Protein AF-0000000083529595 (afdb_homodimer)

Structure (mmCIF, N/CA/C/O backbone):
data_AF-0000000083529595-model_v1
#
loop_
_entity.id
_entity.type
_entity.pdbx_description
1 polymer 'Histone H2A/H2B/H3 domain-containing protein'
#
loop_
_atom_site.group_PDB
_atom_site.id
_atom_site.type_symbol
_atom_site.label_atom_id
_atom_site.label_alt_id
_atom_site.label_comp_id
_atom_site.label_asym_id
_atom_site.label_entity_id
_atom_site.label_seq_id
_atom_site.pdbx_PDB_ins_code
_atom_site.Cartn_x
_atom_site.Cartn_y
_atom_site.Cartn_z
_atom_site.occupancy
_atom_site.B_iso_or_equiv
_atom_site.auth_seq_id
_atom_site.auth_comp_id
_atom_site.auth_asym_id
_atom_site.auth_atom_id
_atom_site.pdbx_PDB_model_num
ATOM 1 N N . MET A 1 1 ? -2.846 -5.559 20.797 1 33.72 1 MET A N 1
ATOM 2 C CA . MET A 1 1 ? -2.674 -4.75 19.594 1 33.72 1 MET A CA 1
ATOM 3 C C . MET A 1 1 ? -3.727 -5.098 18.547 1 33.72 1 MET A C 1
ATOM 5 O O . MET A 1 1 ? -4.016 -6.277 18.328 1 33.72 1 MET A O 1
ATOM 9 N N . ALA A 1 2 ? -4.559 -4.211 18.391 1 43.78 2 ALA A N 1
ATOM 10 C CA . ALA A 1 2 ? -5.684 -4.523 17.516 1 43.78 2 ALA A CA 1
ATOM 11 C C . ALA A 1 2 ? -5.219 -5.258 16.266 1 43.78 2 ALA A C 1
ATOM 13 O O . ALA A 1 2 ? -4.086 -5.07 15.82 1 43.78 2 ALA A O 1
ATOM 14 N N . ASP A 1 3 ? -5.828 -6.32 15.977 1 54.78 3 ASP A N 1
ATOM 15 C CA . ASP A 1 3 ? -5.496 -7.145 14.82 1 54.78 3 ASP A CA 1
ATOM 16 C C . ASP A 1 3 ? -5.297 -6.285 13.57 1 54.78 3 ASP A C 1
ATOM 18 O O . ASP A 1 3 ? -6.086 -5.379 13.305 1 54.78 3 ASP A O 1
ATOM 22 N N . PRO A 1 4 ? -4.16 -6.387 13.055 1 60.91 4 PRO A N 1
ATOM 23 C CA . PRO A 1 4 ? -3.982 -5.586 11.844 1 60.91 4 PRO A CA 1
ATOM 24 C C . PRO A 1 4 ? -5.137 -5.746 10.859 1 60.91 4 PRO A C 1
ATOM 26 O O . PRO A 1 4 ? -5.816 -6.773 10.859 1 60.91 4 PRO A O 1
ATOM 29 N N . PRO A 1 5 ? -5.484 -4.676 10.289 1 67.44 5 PRO A N 1
ATOM 30 C CA . PRO A 1 5 ? -6.52 -4.781 9.258 1 67.44 5 PRO A CA 1
ATOM 31 C C . PRO A 1 5 ? -6.297 -5.969 8.32 1 67.44 5 PRO A C 1
ATOM 33 O O . PRO A 1 5 ? -5.152 -6.332 8.039 1 67.44 5 PRO A O 1
ATOM 36 N N . ASN A 1 6 ? -7.289 -6.613 8.164 1 78.25 6 ASN A N 1
ATOM 37 C CA . ASN A 1 6 ? -7.281 -7.746 7.25 1 78.25 6 ASN A CA 1
ATOM 38 C C . ASN A 1 6 ? -7.871 -7.371 5.891 1 78.25 6 ASN A C 1
ATOM 40 O O . ASN A 1 6 ? -9.047 -7.031 5.793 1 78.25 6 ASN A O 1
ATOM 44 N N . TYR A 1 7 ? -6.949 -7.473 4.883 1 78.31 7 TYR A N 1
ATOM 45 C CA . TYR A 1 7 ? -7.32 -7.062 3.533 1 78.31 7 TYR A CA 1
ATOM 46 C C . TYR A 1 7 ? -7.621 -8.273 2.658 1 78.31 7 TYR A C 1
ATOM 48 O O . TYR A 1 7 ? -7.754 -8.148 1.438 1 78.31 7 TYR A O 1
ATOM 56 N N . SER A 1 8 ? -7.84 -9.352 3.252 1 84.06 8 SER A N 1
ATOM 57 C CA . SER A 1 8 ? -7.906 -10.578 2.473 1 84.06 8 SER A CA 1
ATOM 58 C C . SER A 1 8 ? -9.109 -10.578 1.535 1 84.06 8 SER A C 1
ATOM 60 O O . SER A 1 8 ? -9.008 -10.992 0.381 1 84.06 8 SER A O 1
ATOM 62 N N . ILE A 1 9 ? -10.227 -10.102 2.041 1 84.56 9 ILE A N 1
ATOM 63 C CA . ILE A 1 9 ? -11.445 -10.094 1.231 1 84.56 9 ILE A CA 1
ATOM 64 C C . ILE A 1 9 ? -11.234 -9.211 -0.001 1 84.56 9 ILE A C 1
ATOM 66 O O . ILE A 1 9 ? -11.594 -9.602 -1.115 1 84.56 9 ILE A O 1
ATOM 70 N N . TYR A 1 10 ? -10.703 -8.141 0.175 1 79.38 10 TYR A N 1
ATOM 71 C CA . TYR A 1 10 ? -10.438 -7.238 -0.939 1 79.38 10 TYR A CA 1
ATOM 72 C C . TYR A 1 10 ? -9.398 -7.836 -1.886 1 79.38 10 TYR A C 1
ATOM 74 O O . TYR A 1 10 ? -9.523 -7.707 -3.107 1 79.38 10 TYR A O 1
ATOM 82 N N . ILE A 1 11 ? -8.414 -8.438 -1.327 1 87.25 11 ILE A N 1
ATOM 83 C CA . ILE A 1 11 ? -7.375 -9.078 -2.129 1 87.25 11 ILE A CA 1
ATOM 84 C C . ILE A 1 11 ? -8.008 -10.125 -3.045 1 87.25 11 ILE A C 1
ATOM 86 O O . ILE A 1 11 ? -7.742 -10.141 -4.25 1 87.25 11 ILE A O 1
ATOM 90 N N . TYR A 1 12 ? -8.891 -10.898 -2.479 1 89.19 12 TYR A N 1
ATOM 91 C CA . TYR A 1 12 ? -9.539 -11.938 -3.268 1 89.19 12 TYR A CA 1
ATOM 92 C C . TYR A 1 12 ? -10.438 -11.328 -4.34 1 89.19 12 TYR A C 1
ATOM 94 O O . TYR A 1 12 ? -10.461 -11.805 -5.477 1 89.19 12 TYR A O 1
ATOM 102 N N . LYS A 1 13 ? -11.141 -10.352 -3.934 1 87.31 13 LYS A N 1
ATOM 103 C CA . LYS A 1 13 ? -12.016 -9.68 -4.891 1 87.31 13 LYS A CA 1
ATOM 104 C C . LYS A 1 13 ? -11.219 -9.102 -6.055 1 87.31 13 LYS A C 1
ATOM 106 O O . LYS A 1 13 ? -11.609 -9.258 -7.215 1 87.31 13 LYS A O 1
ATOM 111 N N . GLU A 1 14 ? -10.148 -8.422 -5.758 1 84.75 14 GLU A N 1
ATOM 112 C CA . GLU A 1 14 ? -9.281 -7.855 -6.785 1 84.75 14 GLU A CA 1
ATOM 113 C C . GLU A 1 14 ? -8.734 -8.938 -7.703 1 84.75 14 GLU A C 1
ATOM 115 O O . GLU A 1 14 ? -8.711 -8.773 -8.93 1 84.75 14 GLU A O 1
ATOM 120 N N . MET A 1 15 ? -8.273 -10.016 -7.102 1 91.94 15 MET A N 1
ATOM 121 C CA . MET A 1 15 ? -7.723 -11.109 -7.891 1 91.94 15 MET A CA 1
ATOM 122 C C . MET A 1 15 ? -8.781 -11.688 -8.828 1 91.94 15 MET A C 1
ATOM 124 O O . MET A 1 15 ? -8.5 -11.945 -10 1 91.94 15 MET A O 1
ATOM 128 N N . LYS A 1 16 ? -9.938 -11.828 -8.352 1 92.5 16 LYS A N 1
ATOM 129 C CA . LYS A 1 16 ? -11.031 -12.383 -9.148 1 92.5 16 LYS A CA 1
ATOM 130 C C . LYS A 1 16 ? -11.391 -11.461 -10.305 1 92.5 16 LYS A C 1
ATOM 132 O O . LYS A 1 16 ? -11.68 -11.922 -11.414 1 92.5 16 LYS A O 1
ATOM 137 N N . GLU A 1 17 ? -11.328 -10.211 -10.109 1 91.31 17 GLU A N 1
ATOM 138 C CA . GLU A 1 17 ? -11.781 -9.242 -11.102 1 91.31 17 GLU A CA 1
ATOM 139 C C . GLU A 1 17 ? -10.695 -8.945 -12.125 1 91.31 17 GLU A C 1
ATOM 141 O O . GLU A 1 17 ? -10.977 -8.805 -13.32 1 91.31 17 GLU A O 1
ATOM 146 N N . VAL A 1 18 ? -9.516 -8.828 -11.734 1 91.5 18 VAL A N 1
ATOM 147 C CA . VAL A 1 18 ? -8.461 -8.312 -12.594 1 91.5 18 VAL A CA 1
ATOM 148 C C . VAL A 1 18 ? -7.629 -9.469 -13.141 1 91.5 18 VAL A C 1
ATOM 150 O O . VAL A 1 18 ? -7.07 -9.375 -14.242 1 91.5 18 VAL A O 1
ATOM 153 N N . HIS A 1 19 ? -7.535 -10.477 -12.344 1 93.94 19 HIS A N 1
ATOM 154 C CA . HIS A 1 19 ? -6.734 -11.633 -12.719 1 93.94 19 HIS A CA 1
ATOM 155 C C . HIS A 1 19 ? -7.527 -12.922 -12.57 1 93.94 19 HIS A C 1
ATOM 157 O O . HIS A 1 19 ? -7.102 -13.844 -11.859 1 93.94 19 HIS A O 1
ATOM 163 N N . PRO A 1 20 ? -8.508 -13.117 -13.281 1 93.69 20 PRO A N 1
ATOM 164 C CA . PRO A 1 20 ? -9.438 -14.227 -13.062 1 93.69 20 PRO A CA 1
ATOM 165 C C . PRO A 1 20 ? -8.805 -15.586 -13.344 1 93.69 20 PRO A C 1
ATOM 167 O O . PRO A 1 20 ? -9.297 -16.609 -12.852 1 93.69 20 PRO A O 1
ATOM 170 N N . ASN A 1 21 ? -7.738 -15.703 -13.984 1 94.56 21 ASN A N 1
ATOM 171 C CA . ASN A 1 21 ? -7.152 -16.984 -14.344 1 94.56 21 ASN A CA 1
ATOM 172 C C . ASN A 1 21 ? -5.957 -17.328 -13.453 1 94.56 21 ASN A C 1
ATOM 174 O O . ASN A 1 21 ? -5.23 -18.281 -13.727 1 94.56 21 ASN A O 1
ATOM 178 N N . THR A 1 22 ? -5.711 -16.547 -12.469 1 96.69 22 THR A N 1
ATOM 179 C CA . THR A 1 22 ? -4.605 -16.766 -11.547 1 96.69 22 THR A CA 1
ATOM 180 C C . THR A 1 22 ? -5.109 -16.859 -10.109 1 96.69 22 THR A C 1
ATOM 182 O O . THR A 1 22 ? -5.84 -15.977 -9.641 1 96.69 22 THR A O 1
ATOM 185 N N . GLY A 1 23 ? -4.766 -17.922 -9.398 1 96.69 23 GLY A N 1
ATOM 186 C CA . GLY A 1 23 ? -5.09 -18.047 -7.988 1 96.69 23 GLY A CA 1
ATOM 187 C C . GLY A 1 23 ? -4.051 -17.422 -7.078 1 96.69 23 GLY A C 1
ATOM 188 O O . GLY A 1 23 ? -2.992 -16.984 -7.539 1 96.69 23 GLY A O 1
ATOM 189 N N . ILE A 1 24 ? -4.395 -17.344 -5.844 1 96.75 24 ILE A N 1
ATOM 190 C CA . ILE A 1 24 ? -3.473 -16.859 -4.824 1 96.75 24 ILE A CA 1
ATOM 191 C C . ILE A 1 24 ? -3.568 -17.734 -3.578 1 96.75 24 ILE A C 1
ATOM 193 O O . ILE A 1 24 ? -4.668 -18.062 -3.129 1 96.75 24 ILE A O 1
ATOM 197 N N . SER A 1 25 ? -2.428 -18.141 -3.166 1 94.75 25 SER A N 1
ATOM 198 C CA . SER A 1 25 ? -2.41 -19 -1.99 1 94.75 25 SER A CA 1
ATOM 199 C C . SER A 1 25 ? -2.754 -18.219 -0.727 1 94.75 25 SER A C 1
ATOM 201 O O . SER A 1 25 ? -2.516 -17.016 -0.653 1 94.75 25 SER A O 1
ATOM 203 N N . PRO A 1 26 ? -3.246 -18.922 0.305 1 91.75 26 PRO A N 1
ATOM 204 C CA . PRO A 1 26 ? -3.496 -18.25 1.588 1 91.75 26 PRO A CA 1
ATOM 205 C C . PRO A 1 26 ? -2.236 -17.641 2.191 1 91.75 26 PRO A C 1
ATOM 207 O O . PRO A 1 26 ? -2.303 -16.578 2.816 1 91.75 26 PRO A O 1
ATOM 210 N N . ARG A 1 27 ? -1.139 -18.266 1.952 1 91.06 27 ARG A N 1
ATOM 211 C CA . ARG A 1 27 ? 0.123 -17.734 2.455 1 91.06 27 ARG A CA 1
ATOM 212 C C . ARG A 1 27 ? 0.49 -16.438 1.745 1 91.06 27 ARG A C 1
ATOM 214 O O . ARG A 1 27 ? 0.925 -15.477 2.383 1 91.06 27 ARG A O 1
ATOM 221 N N . ALA A 1 28 ? 0.3 -16.438 0.506 1 93.94 28 ALA A N 1
ATOM 222 C CA . ALA A 1 28 ? 0.568 -15.234 -0.263 1 93.94 28 ALA A CA 1
ATOM 223 C C . ALA A 1 28 ? -0.37 -14.102 0.152 1 93.94 28 ALA A C 1
ATOM 225 O O . ALA A 1 28 ? 0.043 -12.945 0.234 1 93.94 28 ALA A O 1
ATOM 226 N N . VAL A 1 29 ? -1.533 -14.43 0.416 1 92.69 29 VAL A N 1
ATOM 227 C CA . VAL A 1 29 ? -2.512 -13.445 0.862 1 92.69 29 VAL A CA 1
ATOM 228 C C . VAL A 1 29 ? -2.068 -12.844 2.193 1 92.69 29 VAL A C 1
ATOM 230 O O . VAL A 1 29 ? -2.145 -11.625 2.389 1 92.69 29 VAL A O 1
ATOM 233 N N . SER A 1 30 ? -1.575 -13.695 3.029 1 91.12 30 SER A N 1
ATOM 234 C CA . SER A 1 30 ? -1.113 -13.25 4.34 1 91.12 30 SER A CA 1
ATOM 235 C C . SER A 1 30 ? 0.085 -12.312 4.211 1 91.12 30 SER A C 1
ATOM 237 O O . SER A 1 30 ? 0.147 -11.281 4.879 1 91.12 30 SER A O 1
ATOM 239 N N . ILE A 1 31 ? 0.976 -12.641 3.383 1 91.81 31 ILE A N 1
ATOM 240 C CA . ILE A 1 31 ? 2.164 -11.82 3.174 1 91.81 31 ILE A CA 1
ATOM 241 C C . ILE A 1 31 ? 1.766 -10.492 2.541 1 91.81 31 ILE A C 1
ATOM 243 O O . ILE A 1 31 ? 2.258 -9.438 2.943 1 91.81 31 ILE A O 1
ATOM 247 N N . MET A 1 32 ? 0.882 -10.586 1.571 1 92 32 MET A N 1
ATOM 248 C CA . MET A 1 32 ? 0.399 -9.359 0.935 1 92 32 MET A CA 1
ATOM 249 C C . MET A 1 32 ? -0.292 -8.461 1.949 1 92 32 MET A C 1
ATOM 251 O O . MET A 1 32 ? -0.103 -7.238 1.932 1 92 32 MET A O 1
ATOM 255 N N . ASN A 1 33 ? -1.08 -9.062 2.775 1 89.75 33 ASN A N 1
ATOM 256 C CA . ASN A 1 33 ? -1.744 -8.297 3.824 1 89.75 33 ASN A CA 1
ATOM 257 C C . ASN A 1 33 ? -0.736 -7.586 4.723 1 89.75 33 ASN A C 1
ATOM 259 O O . ASN A 1 33 ? -0.917 -6.414 5.059 1 89.75 33 ASN A O 1
ATOM 263 N N . SER A 1 34 ? 0.266 -8.258 5.117 1 89.69 34 SER A N 1
ATOM 264 C CA . SER A 1 34 ? 1.311 -7.672 5.953 1 89.69 34 SER A CA 1
ATOM 265 C C . SER A 1 34 ? 2.014 -6.523 5.238 1 89.69 34 SER A C 1
ATOM 267 O O . SER A 1 34 ? 2.34 -5.508 5.859 1 89.69 34 SER A O 1
ATOM 269 N N . PHE A 1 35 ? 2.258 -6.684 3.973 1 91.5 35 PHE A N 1
ATOM 270 C CA . PHE A 1 35 ? 2.941 -5.664 3.18 1 91.5 35 PHE A CA 1
ATOM 271 C C . PHE A 1 35 ? 2.092 -4.406 3.066 1 91.5 35 PHE A C 1
ATOM 273 O O . PHE A 1 35 ? 2.598 -3.293 3.225 1 91.5 35 PHE A O 1
ATOM 280 N N . VAL A 1 36 ? 0.886 -4.586 2.775 1 88.38 36 VAL A N 1
ATOM 281 C CA . VAL A 1 36 ? -0.012 -3.441 2.641 1 88.38 36 VAL A CA 1
ATOM 282 C C . VAL A 1 36 ? -0.08 -2.68 3.963 1 88.38 36 VAL A C 1
ATOM 284 O O . VAL A 1 36 ? -0.034 -1.447 3.979 1 88.38 36 VAL A O 1
ATOM 287 N N . ASN A 1 37 ? -0.162 -3.381 5.02 1 87.56 37 ASN A N 1
ATOM 288 C CA . ASN A 1 37 ? -0.161 -2.748 6.332 1 87.56 37 ASN A CA 1
ATOM 289 C C . ASN A 1 37 ? 1.135 -1.981 6.586 1 87.56 37 ASN A C 1
ATOM 291 O O . ASN A 1 37 ? 1.112 -0.877 7.133 1 87.56 37 ASN A O 1
ATOM 295 N N . TYR A 1 38 ? 2.203 -2.547 6.227 1 89.56 38 TYR A N 1
ATOM 296 C CA . TYR A 1 38 ? 3.506 -1.915 6.402 1 89.56 38 TYR A CA 1
ATOM 297 C C . TYR A 1 38 ? 3.598 -0.625 5.594 1 89.56 38 TYR A C 1
ATOM 299 O O . TYR A 1 38 ? 4.086 0.392 6.094 1 89.56 38 TYR A O 1
ATOM 307 N N . ILE A 1 39 ? 3.188 -0.677 4.34 1 90.56 39 ILE A N 1
ATOM 308 C CA . ILE A 1 39 ? 3.244 0.49 3.467 1 90.56 39 ILE A CA 1
ATOM 309 C C . ILE A 1 39 ? 2.381 1.609 4.043 1 90.56 39 ILE A C 1
ATOM 311 O O . ILE A 1 39 ? 2.789 2.773 4.055 1 90.56 39 ILE A O 1
ATOM 315 N N . PHE A 1 40 ? 1.242 1.233 4.465 1 87.12 40 PHE A N 1
ATOM 316 C CA . PHE A 1 40 ? 0.348 2.219 5.062 1 87.12 40 PHE A CA 1
ATOM 317 C C . PHE A 1 40 ? 1.007 2.895 6.258 1 87.12 40 PHE A C 1
ATOM 319 O O . PHE A 1 40 ? 1 4.121 6.367 1 87.12 40 PHE A O 1
ATOM 326 N N . GLU A 1 41 ? 1.467 2.133 7.152 1 89.25 41 GLU A N 1
ATOM 327 C CA . GLU A 1 41 ? 2.105 2.666 8.352 1 89.25 41 GLU A CA 1
ATOM 328 C C . GLU A 1 41 ? 3.289 3.562 7.992 1 89.25 41 GLU A C 1
ATOM 330 O O . GLU A 1 41 ? 3.48 4.617 8.602 1 89.25 41 GLU A O 1
ATOM 335 N N . HIS A 1 42 ? 4.043 3.131 7.059 1 92.75 42 HIS A N 1
ATOM 336 C CA . HIS A 1 42 ? 5.211 3.896 6.641 1 92.75 42 HIS A CA 1
ATOM 337 C C . HIS A 1 42 ? 4.801 5.227 6.016 1 92.75 42 HIS A C 1
ATOM 339 O O . HIS A 1 42 ? 5.375 6.27 6.34 1 92.75 42 HIS A O 1
ATOM 345 N N . LEU A 1 43 ? 3.807 5.207 5.129 1 94.12 43 LEU A N 1
ATOM 346 C CA . LEU A 1 43 ? 3.332 6.418 4.465 1 94.12 43 LEU A CA 1
ATOM 347 C C . LEU A 1 43 ? 2.764 7.406 5.477 1 94.12 43 LEU A C 1
ATOM 349 O O . LEU A 1 43 ? 3.051 8.602 5.414 1 94.12 43 LEU A O 1
ATOM 353 N N . ALA A 1 44 ? 1.919 6.922 6.363 1 94.31 44 ALA A N 1
ATOM 354 C CA . ALA A 1 44 ? 1.33 7.766 7.398 1 94.31 44 ALA A CA 1
ATOM 355 C C . ALA A 1 44 ? 2.41 8.406 8.266 1 94.31 44 ALA A C 1
ATOM 357 O O . ALA A 1 44 ? 2.344 9.602 8.57 1 94.31 44 ALA A O 1
ATOM 358 N N . SER A 1 45 ? 3.414 7.621 8.617 1 95.5 45 SER A N 1
ATOM 359 C CA . SER A 1 45 ? 4.492 8.117 9.469 1 95.5 45 SER A CA 1
ATOM 360 C C . SER A 1 45 ? 5.328 9.164 8.742 1 95.5 45 SER A C 1
ATOM 362 O O . SER A 1 45 ? 5.68 10.195 9.32 1 95.5 45 SER A O 1
ATOM 364 N N . GLN A 1 46 ? 5.625 8.891 7.512 1 96.06 46 GLN A N 1
ATOM 365 C CA . GLN A 1 46 ? 6.395 9.852 6.723 1 96.06 46 GLN A CA 1
ATOM 366 C C . GLN A 1 46 ? 5.602 11.141 6.504 1 96.06 46 GLN A C 1
ATOM 368 O O . GLN A 1 46 ? 6.152 12.234 6.621 1 96.06 46 GLN A O 1
ATOM 373 N N . ALA A 1 47 ? 4.309 11.023 6.16 1 97.31 47 ALA A N 1
ATOM 374 C CA . ALA A 1 47 ? 3.457 12.195 5.969 1 97.31 47 ALA A CA 1
ATOM 375 C C . ALA A 1 47 ? 3.334 13.008 7.258 1 97.31 47 ALA A C 1
ATOM 377 O O . ALA A 1 47 ? 3.33 14.234 7.227 1 97.31 47 ALA A O 1
ATOM 378 N N . SER A 1 48 ? 3.271 12.336 8.367 1 96.94 48 SER A N 1
ATOM 379 C CA . SER A 1 48 ? 3.207 12.992 9.664 1 96.94 48 SER A CA 1
ATOM 380 C C . SER A 1 48 ? 4.484 13.781 9.953 1 96.94 48 SER A C 1
ATOM 382 O O . SER A 1 48 ? 4.426 14.93 10.406 1 96.94 48 SER A O 1
ATOM 384 N N . ARG A 1 49 ? 5.609 13.188 9.664 1 96.62 49 ARG A N 1
ATOM 385 C CA . ARG A 1 49 ? 6.891 13.859 9.844 1 96.62 49 ARG A CA 1
ATOM 386 C C . ARG A 1 49 ? 6.98 15.102 8.969 1 96.62 49 ARG A C 1
ATOM 388 O O . ARG A 1 49 ? 7.449 16.156 9.422 1 96.62 49 ARG A O 1
ATOM 395 N N . LEU A 1 50 ? 6.504 14.984 7.742 1 97.38 50 LEU A N 1
ATOM 396 C CA . LEU A 1 50 ? 6.508 16.109 6.809 1 97.38 50 LEU A CA 1
ATOM 397 C C . LEU A 1 50 ? 5.602 17.219 7.305 1 97.38 50 LEU A C 1
ATOM 399 O O . LEU A 1 50 ? 5.945 18.406 7.191 1 97.38 50 LEU A O 1
ATOM 403 N N . ALA A 1 51 ? 4.43 16.844 7.828 1 97.62 51 ALA A N 1
ATOM 404 C CA . ALA A 1 51 ? 3.516 17.828 8.383 1 97.62 51 ALA A CA 1
ATOM 405 C C . ALA A 1 51 ? 4.164 18.578 9.539 1 97.62 51 ALA A C 1
ATOM 407 O O . ALA A 1 51 ? 4.105 19.812 9.602 1 97.62 51 ALA A O 1
ATOM 408 N N . HIS A 1 52 ? 4.855 17.875 10.406 1 96.31 52 HIS A N 1
ATOM 409 C CA . HIS A 1 52 ? 5.531 18.469 11.547 1 96.31 52 HIS A CA 1
ATOM 410 C C . HIS A 1 52 ? 6.672 19.375 11.094 1 96.31 52 HIS A C 1
ATOM 412 O O . HIS A 1 52 ? 6.859 20.469 11.641 1 96.31 52 HIS A O 1
ATOM 418 N N . TYR A 1 53 ? 7.398 18.875 10.227 1 96.12 53 TYR A N 1
ATOM 419 C CA . TYR A 1 53 ? 8.492 19.656 9.664 1 96.12 53 TYR A CA 1
ATOM 420 C C . TYR A 1 53 ? 7.984 21 9.133 1 96.12 53 TYR A C 1
ATOM 422 O O . TYR A 1 53 ? 8.641 22.031 9.289 1 96.12 53 TYR A O 1
ATOM 430 N N . ASN A 1 54 ? 6.836 20.953 8.508 1 96.44 54 ASN A N 1
ATOM 431 C CA . ASN A 1 54 ? 6.219 22.141 7.926 1 96.44 54 ASN A CA 1
ATOM 432 C C . ASN A 1 54 ? 5.453 22.938 8.969 1 96.44 54 ASN A C 1
ATOM 434 O O . ASN A 1 54 ? 4.77 23.906 8.633 1 96.44 54 ASN A O 1
ATOM 438 N N . LYS A 1 55 ? 5.457 22.5 10.211 1 96 55 LYS A N 1
ATOM 439 C CA . LYS A 1 55 ? 4.82 23.172 11.344 1 96 55 LYS A CA 1
ATOM 440 C C . LYS A 1 55 ? 3.303 23.156 11.203 1 96 55 LYS A C 1
ATOM 442 O O . LYS A 1 55 ? 2.643 24.156 11.484 1 96 55 LYS A O 1
ATOM 447 N N . HIS A 1 56 ? 2.822 22.062 10.57 1 95.12 56 HIS A N 1
ATOM 448 C CA . HIS A 1 56 ? 1.39 21.797 10.516 1 95.12 56 HIS A CA 1
ATOM 449 C C . HIS A 1 56 ? 0.992 20.688 11.484 1 95.12 56 HIS A C 1
ATOM 451 O O . HIS A 1 56 ? 1.749 19.75 11.688 1 95.12 56 HIS A O 1
ATOM 457 N N . SER A 1 57 ? -0.206 20.875 12.031 1 95.81 57 SER A N 1
ATOM 458 C CA . SER A 1 57 ? -0.724 19.828 12.914 1 95.81 57 SER A CA 1
ATOM 459 C C . SER A 1 57 ? -1.604 18.844 12.156 1 95.81 57 SER A C 1
ATOM 461 O O . SER A 1 57 ? -2.068 17.859 12.719 1 95.81 57 SER A O 1
ATOM 463 N N . THR A 1 58 ? -1.819 19.094 10.898 1 97.44 58 THR A N 1
ATOM 464 C CA . THR A 1 58 ? -2.689 18.266 10.07 1 97.44 58 THR A CA 1
ATOM 465 C C . THR A 1 58 ? -1.993 17.875 8.773 1 97.44 58 THR A C 1
ATOM 467 O O . THR A 1 58 ? -1.427 18.734 8.086 1 97.44 58 THR A O 1
ATOM 470 N N . ILE A 1 59 ? -2.043 16.594 8.438 1 97.81 59 ILE A N 1
ATOM 471 C CA . ILE A 1 59 ? -1.556 16.094 7.156 1 97.81 59 ILE A CA 1
ATOM 472 C C . ILE A 1 59 ? -2.498 16.547 6.039 1 97.81 59 ILE A C 1
ATOM 474 O O . ILE A 1 59 ? -3.699 16.281 6.086 1 97.81 59 ILE A O 1
ATOM 478 N N . ARG A 1 60 ? -1.97 17.219 5.102 1 96.44 60 ARG A N 1
ATOM 479 C CA . ARG A 1 60 ? -2.703 17.625 3.908 1 96.44 60 ARG A CA 1
ATOM 480 C C . ARG A 1 60 ? -2.301 16.781 2.703 1 96.44 60 ARG A C 1
ATOM 482 O O . ARG A 1 60 ? -1.43 15.914 2.807 1 96.44 60 ARG A O 1
ATOM 489 N N . SER A 1 61 ? -2.902 17.016 1.571 1 94.31 61 SER A N 1
ATOM 490 C CA . SER A 1 61 ? -2.67 16.234 0.363 1 94.31 61 SER A CA 1
ATOM 491 C C . SER A 1 61 ? -1.216 16.328 -0.087 1 94.31 61 SER A C 1
ATOM 493 O O . SER A 1 61 ? -0.647 15.352 -0.583 1 94.31 61 SER A O 1
ATOM 495 N N . ARG A 1 62 ? -0.629 17.5 0.161 1 94.38 62 ARG A N 1
ATOM 496 C CA . ARG A 1 62 ? 0.737 17.719 -0.302 1 94.38 62 ARG A CA 1
ATOM 497 C C . ARG A 1 62 ? 1.716 16.812 0.425 1 94.38 62 ARG A C 1
ATOM 499 O O . ARG A 1 62 ? 2.666 16.297 -0.177 1 94.38 62 ARG A O 1
ATOM 506 N N . GLU A 1 63 ? 1.548 16.641 1.705 1 96.94 63 GLU A N 1
ATOM 507 C CA . GLU A 1 63 ? 2.438 15.773 2.477 1 96.94 63 GLU A CA 1
ATOM 508 C C . GLU A 1 63 ? 2.32 14.32 2.027 1 96.94 63 GLU A C 1
ATOM 510 O O . GLU A 1 63 ? 3.32 13.602 1.966 1 96.94 63 GLU A O 1
ATOM 515 N N . ILE A 1 64 ? 1.117 13.883 1.687 1 96.12 64 ILE A N 1
ATOM 516 C CA . ILE A 1 64 ? 0.92 12.516 1.215 1 96.12 64 ILE A CA 1
ATOM 517 C C . ILE A 1 64 ? 1.602 12.336 -0.14 1 96.12 64 ILE A C 1
ATOM 519 O O . ILE A 1 64 ? 2.299 11.344 -0.364 1 96.12 64 ILE A O 1
ATOM 523 N N . GLN A 1 65 ? 1.391 13.281 -0.993 1 95.25 65 GLN A N 1
ATOM 524 C CA . GLN A 1 65 ? 1.976 13.203 -2.328 1 95.25 65 GLN A CA 1
ATOM 525 C C . GLN A 1 65 ? 3.498 13.141 -2.258 1 95.25 65 GLN A C 1
ATOM 527 O O . GLN A 1 65 ? 4.125 12.344 -2.959 1 95.25 65 GLN A O 1
ATOM 532 N N . THR A 1 66 ? 4.047 13.969 -1.432 1 95.56 66 THR A N 1
ATOM 533 C CA . THR A 1 66 ? 5.496 13.969 -1.268 1 95.56 66 THR A CA 1
ATOM 534 C C . THR A 1 66 ? 5.973 12.633 -0.705 1 95.56 66 THR A C 1
ATOM 536 O O . THR A 1 66 ? 6.969 12.078 -1.173 1 95.56 66 THR A O 1
ATOM 539 N N . ALA A 1 67 ? 5.309 12.086 0.282 1 96.25 67 ALA A N 1
ATOM 540 C CA . ALA A 1 67 ? 5.668 10.805 0.888 1 96.25 67 ALA A CA 1
ATOM 541 C C . ALA A 1 67 ? 5.641 9.68 -0.145 1 96.25 67 ALA A C 1
ATOM 543 O O . ALA A 1 67 ? 6.504 8.805 -0.139 1 96.25 67 ALA A O 1
ATOM 544 N N . VAL A 1 68 ? 4.676 9.703 -1.024 1 95.75 68 VAL A N 1
ATOM 545 C CA . VAL A 1 68 ? 4.539 8.695 -2.072 1 95.75 68 VAL A CA 1
ATOM 546 C C . VAL A 1 68 ? 5.746 8.758 -3.006 1 95.75 68 VAL A C 1
ATOM 548 O O . VAL A 1 68 ? 6.281 7.719 -3.41 1 95.75 68 VAL A O 1
ATOM 551 N N . CYS A 1 69 ? 6.199 9.953 -3.275 1 94.94 69 CYS A N 1
ATOM 552 C CA . CYS A 1 69 ? 7.34 10.133 -4.16 1 94.94 69 CYS A CA 1
ATOM 553 C C . CYS A 1 69 ? 8.625 9.648 -3.5 1 94.94 69 CYS A C 1
ATOM 555 O O . CYS A 1 69 ? 9.562 9.227 -4.184 1 94.94 69 CYS A O 1
ATOM 557 N N . LEU A 1 70 ? 8.625 9.633 -2.248 1 92.5 70 LEU A N 1
ATOM 558 C CA . LEU A 1 70 ? 9.789 9.141 -1.518 1 92.5 70 LEU A CA 1
ATOM 559 C C . LEU A 1 70 ? 9.781 7.617 -1.438 1 92.5 70 LEU A C 1
ATOM 561 O O . LEU A 1 70 ? 10.828 6.988 -1.289 1 92.5 70 LEU A O 1
ATOM 565 N N . LEU A 1 71 ? 8.656 7.047 -1.562 1 92.69 71 LEU A N 1
ATOM 566 C CA . LEU A 1 71 ? 8.469 5.617 -1.344 1 92.69 71 LEU A CA 1
ATOM 567 C C . LEU A 1 71 ? 8.641 4.84 -2.645 1 92.69 71 LEU A C 1
ATOM 569 O O . LEU A 1 71 ? 9.242 3.764 -2.656 1 92.69 71 LEU A O 1
ATOM 573 N N . LEU A 1 72 ? 8.141 5.316 -3.746 1 93.88 72 LEU A N 1
ATOM 574 C CA . LEU A 1 72 ? 8.016 4.551 -4.98 1 93.88 72 LEU A CA 1
ATOM 575 C C . LEU A 1 72 ? 8.992 5.066 -6.039 1 93.88 72 LEU A C 1
ATOM 577 O O . LEU A 1 72 ? 9.391 6.23 -6.004 1 93.88 72 LEU A O 1
ATOM 581 N N . PRO A 1 73 ? 9.266 4.09 -6.961 1 90.44 73 PRO A N 1
ATOM 582 C CA . PRO A 1 73 ? 9.961 4.609 -8.141 1 90.44 73 PRO A CA 1
ATOM 583 C C . PRO A 1 73 ? 9.195 5.734 -8.828 1 90.44 73 PRO A C 1
ATOM 585 O O . PRO A 1 73 ? 7.965 5.738 -8.836 1 90.44 73 PRO A O 1
ATOM 588 N N . ARG A 1 74 ? 9.945 6.59 -9.484 1 88.94 74 ARG A N 1
ATOM 589 C CA . ARG A 1 74 ? 9.438 7.852 -10.016 1 88.94 74 ARG A CA 1
ATOM 590 C C . ARG A 1 74 ? 8.219 7.617 -10.898 1 88.94 74 ARG A C 1
ATOM 592 O O . ARG A 1 74 ? 7.18 8.266 -10.719 1 88.94 74 ARG A O 1
ATOM 599 N N . GLU A 1 75 ? 8.359 6.734 -11.883 1 89.88 75 GLU A N 1
ATOM 600 C CA . GLU A 1 75 ? 7.262 6.508 -12.82 1 89.88 75 GLU A CA 1
ATOM 601 C C . GLU A 1 75 ? 6.02 5.996 -12.102 1 89.88 75 GLU A C 1
ATOM 603 O O . GLU A 1 75 ? 4.902 6.434 -12.383 1 89.88 75 GLU A O 1
ATOM 608 N N . LEU A 1 76 ? 6.184 5.215 -11.141 1 90.31 76 LEU A N 1
ATOM 609 C CA . LEU A 1 76 ? 5.062 4.676 -10.375 1 90.31 76 LEU A CA 1
ATOM 610 C C . LEU A 1 76 ? 4.473 5.738 -9.453 1 90.31 76 LEU A C 1
ATOM 612 O O . LEU A 1 76 ? 3.254 5.828 -9.305 1 90.31 76 LEU A O 1
ATOM 616 N N . ALA A 1 77 ? 5.344 6.504 -8.875 1 93.12 77 ALA A N 1
ATOM 617 C CA . ALA A 1 77 ? 4.891 7.586 -8.008 1 93.12 77 ALA A CA 1
ATOM 618 C C . ALA A 1 77 ? 4.023 8.578 -8.773 1 93.12 77 ALA A C 1
ATOM 620 O O . ALA A 1 77 ? 2.971 9 -8.289 1 93.12 77 ALA A O 1
ATOM 621 N N . LYS A 1 78 ? 4.453 8.891 -9.953 1 93.12 78 LYS A N 1
ATOM 622 C CA . LYS A 1 78 ? 3.695 9.82 -10.789 1 93.12 78 LYS A CA 1
ATOM 623 C C . LYS A 1 78 ? 2.297 9.281 -11.078 1 93.12 78 LYS A C 1
ATOM 625 O O . LYS A 1 78 ? 1.314 10.023 -11 1 93.12 78 LYS A O 1
ATOM 630 N N . HIS A 1 79 ? 2.209 8.086 -11.43 1 90.69 79 HIS A N 1
ATOM 631 C CA . HIS A 1 79 ? 0.916 7.469 -11.711 1 90.69 79 HIS A CA 1
ATOM 632 C C . HIS A 1 79 ? 0.038 7.441 -10.461 1 90.69 79 HIS A C 1
ATOM 634 O O . HIS A 1 79 ? -1.155 7.742 -10.531 1 90.69 79 HIS A O 1
ATOM 640 N N . ALA A 1 80 ? 0.681 7.098 -9.383 1 91.19 80 ALA A N 1
ATOM 641 C CA . ALA A 1 80 ? -0.06 7.023 -8.125 1 91.19 80 ALA A CA 1
ATOM 642 C C . ALA A 1 80 ? -0.599 8.398 -7.727 1 91.19 80 ALA A C 1
ATOM 644 O O . ALA A 1 80 ? -1.75 8.516 -7.305 1 91.19 80 ALA A O 1
ATOM 645 N N . VAL A 1 81 ? 0.133 9.43 -7.91 1 91.12 81 VAL A N 1
ATOM 646 C CA . VAL A 1 81 ? -0.273 10.797 -7.582 1 91.12 81 VAL A CA 1
ATOM 647 C C . VAL A 1 81 ? -1.384 11.242 -8.523 1 91.12 81 VAL A C 1
ATOM 649 O O . VAL A 1 81 ? -2.359 11.867 -8.102 1 91.12 81 VAL A O 1
ATOM 652 N N . LEU A 1 82 ? -1.272 10.883 -9.742 1 89.88 82 LEU A N 1
ATOM 653 C CA . LEU A 1 82 ? -2.297 11.211 -10.727 1 89.88 82 LEU A CA 1
ATOM 654 C C . LEU A 1 82 ? -3.625 10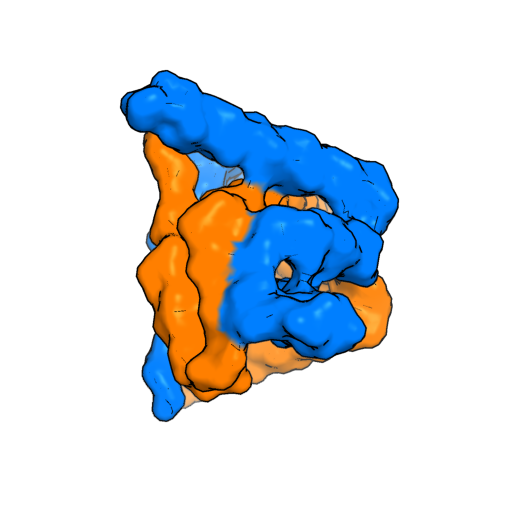.547 -10.367 1 89.88 82 LEU A C 1
ATOM 656 O O . LEU A 1 82 ? -4.672 11.203 -10.391 1 89.88 82 LEU A O 1
ATOM 660 N N . GLU A 1 83 ? -3.574 9.406 -10 1 85.38 83 GLU A N 1
ATOM 661 C CA . GLU A 1 83 ? -4.773 8.68 -9.594 1 85.38 83 GLU A CA 1
ATOM 662 C C . GLU A 1 83 ? -5.375 9.273 -8.32 1 85.38 83 GLU A C 1
ATOM 664 O O . GLU A 1 83 ? -6.594 9.375 -8.195 1 85.38 83 GLU A O 1
ATOM 669 N N . GLY A 1 84 ? -4.504 9.594 -7.426 1 85.88 84 GLY A N 1
ATOM 670 C CA . GLY A 1 84 ? -4.969 10.258 -6.215 1 85.88 84 GLY A CA 1
ATOM 671 C C . GLY A 1 84 ? -5.656 11.578 -6.488 1 85.88 84 GLY A C 1
ATOM 672 O O . GLY A 1 84 ? -6.672 11.898 -5.863 1 85.88 84 GLY A O 1
ATOM 673 N N . THR A 1 85 ? -5.062 12.328 -7.348 1 85.94 85 THR A N 1
ATOM 674 C CA . THR A 1 85 ? -5.629 13.617 -7.719 1 85.94 85 THR A CA 1
ATOM 675 C C . THR A 1 85 ? -6.992 13.445 -8.391 1 85.94 85 THR A C 1
ATOM 677 O O . THR A 1 85 ? -7.91 14.227 -8.148 1 85.94 85 THR A O 1
ATOM 680 N N . LYS A 1 86 ? -7.156 12.383 -9.156 1 85.38 86 LYS A N 1
ATOM 681 C CA . LYS A 1 86 ? -8.438 12.07 -9.789 1 85.38 86 LYS A CA 1
ATOM 682 C C . LYS A 1 86 ? -9.492 11.727 -8.75 1 85.38 86 LYS A C 1
ATOM 684 O O . LYS A 1 86 ? -10.656 12.133 -8.875 1 85.38 86 LYS A O 1
ATOM 689 N N . ALA A 1 87 ? -9.125 11.078 -7.805 1 78.62 87 ALA A N 1
ATOM 690 C CA . ALA A 1 87 ? -10.039 10.688 -6.734 1 78.62 87 ALA A CA 1
ATOM 691 C C . ALA A 1 87 ? -10.539 11.906 -5.969 1 78.62 87 ALA A C 1
ATOM 693 O O . ALA A 1 87 ? -11.711 11.977 -5.602 1 78.62 87 ALA A O 1
ATOM 694 N N . VAL A 1 88 ? -9.727 12.898 -5.773 1 79.75 88 VAL A N 1
ATOM 695 C CA . VAL A 1 88 ? -10.062 14.109 -5.031 1 79.75 88 VAL A CA 1
ATOM 696 C C . VAL A 1 88 ? -11 14.977 -5.863 1 79.75 88 VAL A C 1
ATOM 698 O O . VAL A 1 88 ? -11.953 15.555 -5.332 1 79.75 88 VAL A O 1
ATOM 701 N N . THR A 1 89 ? -10.609 15.062 -7.055 1 77.38 89 THR A N 1
ATOM 702 C CA . THR A 1 89 ? -11.438 15.898 -7.918 1 77.38 89 THR A CA 1
ATOM 703 C C . THR A 1 89 ? -12.867 15.359 -7.98 1 77.38 89 THR A C 1
ATOM 705 O O . THR A 1 89 ? -13.828 16.141 -7.965 1 77.38 89 THR A O 1
ATOM 708 N N . LYS A 1 90 ? -13.039 14.117 -7.902 1 68.81 90 LYS A N 1
ATOM 709 C CA . LYS A 1 90 ? -14.359 13.5 -7.902 1 68.81 90 LYS A CA 1
ATOM 710 C C . LYS A 1 90 ? -15.094 13.773 -6.59 1 68.81 90 LYS A C 1
ATOM 712 O O . LYS A 1 90 ? -16.297 14.047 -6.59 1 68.81 90 LYS A O 1
ATOM 717 N N . TYR A 1 91 ? -14.422 13.82 -5.578 1 59.94 91 TYR A N 1
ATOM 718 C CA . TY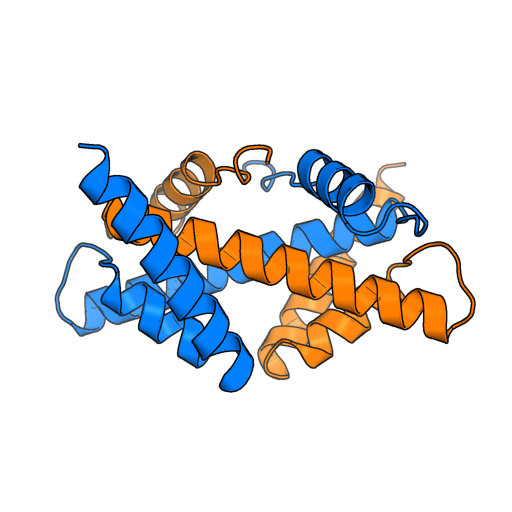R A 1 91 ? -14.977 14.094 -4.258 1 59.94 91 TYR A CA 1
ATOM 719 C C . TYR A 1 91 ? -15.453 15.539 -4.156 1 59.94 91 TYR A C 1
ATOM 721 O O . TYR A 1 91 ? -16.516 15.805 -3.6 1 59.94 91 TYR A O 1
ATOM 729 N N . THR A 1 92 ? -14.695 16.438 -4.605 1 62.44 92 THR A N 1
ATOM 730 C CA . THR A 1 92 ? -15.047 17.844 -4.504 1 62.44 92 THR A CA 1
ATOM 731 C C . THR A 1 92 ? -16.141 18.203 -5.5 1 62.44 92 THR A C 1
ATOM 733 O O . THR A 1 92 ? -16.938 19.109 -5.258 1 62.44 92 THR A O 1
ATOM 736 N N . SER A 1 93 ? -16.141 17.531 -6.547 1 61.28 93 SER A N 1
ATOM 737 C CA . SER A 1 93 ? -17.156 17.859 -7.535 1 61.28 93 SER A CA 1
ATOM 738 C C . SER A 1 93 ? -18.531 17.312 -7.121 1 61.28 93 SER A C 1
ATOM 740 O O . SER A 1 93 ? -19.562 17.75 -7.633 1 61.28 93 SER A O 1
ATOM 742 N N . SER A 1 94 ? -18.562 16.266 -6.43 1 50.19 94 SER A N 1
ATOM 743 C CA . SER A 1 94 ? -19.844 15.703 -6.027 1 50.19 94 SER A CA 1
ATOM 744 C C . SER A 1 94 ? -20.422 16.453 -4.836 1 50.19 94 SER A C 1
ATOM 746 O O . SER A 1 94 ? -21.594 16.266 -4.484 1 50.19 94 SER A O 1
ATOM 748 N N . LYS A 1 95 ? -19.734 17.281 -4.129 1 46.91 95 LYS A N 1
ATOM 749 C CA . LYS A 1 95 ? -20.344 18.125 -3.104 1 46.91 95 LYS A CA 1
ATOM 750 C C . LYS A 1 95 ? -20.781 19.469 -3.684 1 46.91 95 LYS A C 1
ATOM 752 O O . LYS A 1 95 ? -20.109 20.016 -4.578 1 46.91 95 LYS A O 1
ATOM 757 N N . MET B 1 1 ? -18.141 -0.248 -11.75 1 34.28 1 MET B N 1
ATOM 758 C CA . MET B 1 1 ? -16.875 -0.666 -11.148 1 34.28 1 MET B CA 1
ATOM 759 C C . MET B 1 1 ? -16.938 -0.555 -9.625 1 34.28 1 MET B C 1
ATOM 761 O O . MET B 1 1 ? -17.438 0.442 -9.094 1 34.28 1 MET B O 1
ATOM 765 N N . ALA B 1 2 ? -16.984 -1.659 -9.086 1 44.59 2 ALA B N 1
ATOM 766 C CA . ALA B 1 2 ? -17.188 -1.65 -7.637 1 44.59 2 ALA B CA 1
ATOM 767 C C . ALA B 1 2 ? -16.344 -0.578 -6.965 1 44.59 2 ALA B C 1
ATOM 769 O O . ALA B 1 2 ? -15.266 -0.224 -7.465 1 44.59 2 ALA B O 1
ATOM 770 N N . ASP B 1 3 ? -16.938 0.174 -6.168 1 55.34 3 ASP B N 1
ATOM 771 C CA . ASP B 1 3 ? -16.266 1.252 -5.449 1 55.34 3 ASP B CA 1
ATOM 772 C C . ASP B 1 3 ? -14.938 0.771 -4.848 1 55.34 3 ASP B C 1
ATOM 774 O O . ASP B 1 3 ? -14.875 -0.317 -4.273 1 55.34 3 ASP B O 1
ATOM 778 N N . PRO B 1 4 ? -13.938 1.399 -5.242 1 61.12 4 PRO B N 1
ATOM 779 C CA . PRO B 1 4 ? -12.68 0.958 -4.648 1 61.12 4 PRO B CA 1
ATOM 780 C C . PRO B 1 4 ? -12.758 0.808 -3.131 1 61.12 4 PRO B C 1
ATOM 782 O O . PRO B 1 4 ? -13.578 1.461 -2.486 1 61.12 4 PRO B O 1
ATOM 785 N N . PRO B 1 5 ? -12.164 -0.207 -2.67 1 67.69 5 PRO B N 1
ATOM 786 C CA . PRO B 1 5 ? -12.117 -0.345 -1.213 1 67.69 5 PRO B CA 1
ATOM 787 C C . PRO B 1 5 ? -11.805 0.972 -0.506 1 67.69 5 PRO B C 1
ATOM 789 O O . PRO B 1 5 ? -11.047 1.794 -1.03 1 67.69 5 PRO B O 1
ATOM 792 N N . ASN B 1 6 ? -12.547 1.188 0.404 1 78.25 6 ASN B N 1
ATOM 793 C CA . ASN B 1 6 ? -12.359 2.367 1.242 1 78.25 6 ASN B CA 1
ATOM 794 C C . ASN B 1 6 ? -11.633 2.021 2.539 1 78.25 6 ASN B C 1
ATOM 796 O O . ASN B 1 6 ? -12.148 1.261 3.361 1 78.25 6 ASN B O 1
ATOM 800 N N . TYR B 1 7 ? -10.422 2.648 2.645 1 78.25 7 TYR B N 1
ATOM 801 C CA . TYR B 1 7 ? -9.555 2.354 3.783 1 78.25 7 TYR B CA 1
ATOM 802 C C . TYR B 1 7 ? -9.602 3.48 4.809 1 78.25 7 TYR B C 1
ATOM 804 O O . TYR B 1 7 ? -8.781 3.525 5.727 1 78.25 7 TYR B O 1
ATOM 812 N N . SER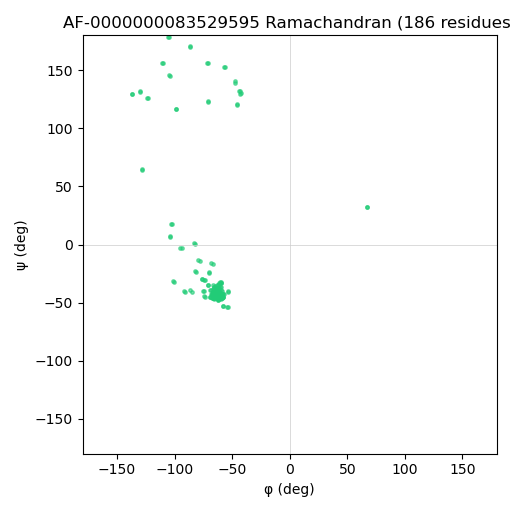 B 1 8 ? -10.578 4.266 4.723 1 83.94 8 SER B N 1
ATOM 813 C CA . SER B 1 8 ? -10.562 5.48 5.527 1 83.94 8 SER B CA 1
ATOM 814 C C . SER B 1 8 ? -10.633 5.16 7.02 1 83.94 8 SER B C 1
ATOM 816 O O . SER B 1 8 ? -9.93 5.777 7.824 1 83.94 8 SER B O 1
ATOM 818 N N . ILE B 1 9 ? -11.461 4.195 7.355 1 84.56 9 ILE B N 1
ATOM 819 C CA . ILE B 1 9 ? -11.625 3.848 8.766 1 84.56 9 ILE B CA 1
ATOM 820 C C . ILE B 1 9 ? -10.305 3.35 9.328 1 84.56 9 ILE B C 1
ATOM 822 O O . ILE B 1 9 ? -9.898 3.748 10.43 1 84.56 9 ILE B O 1
ATOM 826 N N . TYR B 1 10 ? -9.664 2.57 8.656 1 79.69 10 TYR B N 1
ATOM 827 C CA . TYR B 1 10 ? -8.375 2.059 9.094 1 79.69 10 TYR B CA 1
ATOM 828 C C . TYR B 1 10 ? -7.336 3.172 9.141 1 79.69 10 TYR B C 1
ATOM 830 O O . TYR B 1 10 ? -6.508 3.217 10.055 1 79.69 10 TYR B O 1
ATOM 838 N N . ILE B 1 11 ? -7.371 4.008 8.172 1 87.31 11 ILE B N 1
ATOM 839 C CA . ILE B 1 11 ? -6.453 5.141 8.125 1 87.31 11 ILE B CA 1
ATOM 840 C C . ILE B 1 11 ? -6.617 5.988 9.383 1 87.31 11 ILE B C 1
ATOM 842 O O . ILE B 1 11 ? -5.633 6.32 10.047 1 87.31 11 ILE B O 1
ATOM 846 N N . TYR B 1 12 ? -7.852 6.238 9.734 1 89.25 12 TYR B N 1
ATOM 847 C CA . TYR B 1 12 ? -8.117 7.055 10.914 1 89.25 12 TYR B CA 1
ATOM 848 C C . TYR B 1 12 ? -7.668 6.336 12.18 1 89.25 12 TYR B C 1
ATOM 850 O O . TYR B 1 12 ? -7.086 6.953 13.078 1 89.25 12 TYR B O 1
ATOM 858 N N . LYS B 1 13 ? -7.957 5.09 12.211 1 87.38 13 LYS B N 1
ATOM 859 C CA . LYS B 1 13 ? -7.551 4.309 13.375 1 87.38 13 LYS B CA 1
ATOM 860 C C . LYS B 1 13 ? -6.031 4.312 13.539 1 87.38 13 LYS B C 1
ATOM 862 O O . LYS B 1 13 ? -5.523 4.504 14.648 1 87.38 13 LYS B O 1
ATOM 867 N N . GLU B 1 14 ? -5.332 4.082 12.469 1 85 14 GLU B N 1
ATOM 868 C CA . GLU B 1 14 ? -3.873 4.102 12.484 1 85 14 GLU B CA 1
ATOM 869 C C . GLU B 1 14 ? -3.344 5.457 12.938 1 85 14 GLU B C 1
ATOM 871 O O . GLU B 1 14 ? -2.418 5.527 13.75 1 85 14 GLU B O 1
ATOM 876 N N . MET B 1 15 ? -3.926 6.496 12.383 1 92.19 15 MET B N 1
ATOM 877 C CA . MET B 1 15 ? -3.488 7.84 12.742 1 92.19 15 MET B CA 1
ATOM 878 C C . MET B 1 15 ? -3.707 8.102 14.234 1 92.19 15 MET B C 1
ATOM 880 O O . MET B 1 15 ? -2.834 8.648 14.906 1 92.19 15 MET B O 1
ATOM 884 N N . LYS B 1 16 ? -4.793 7.676 14.734 1 92.56 16 LYS B N 1
ATOM 885 C CA . LYS B 1 16 ? -5.125 7.883 16.141 1 92.56 16 LYS B CA 1
ATOM 886 C C . LYS B 1 16 ? -4.172 7.109 17.047 1 92.56 16 LYS B C 1
ATOM 888 O O . LYS B 1 16 ? -3.764 7.609 18.094 1 92.56 16 LYS B O 1
ATOM 893 N N . GLU B 1 17 ? -3.756 5.977 16.641 1 91.62 17 GLU B N 1
ATOM 894 C CA . GLU B 1 17 ? -2.959 5.094 17.5 1 91.62 17 GLU B CA 1
ATOM 895 C C . GLU B 1 17 ? -1.476 5.441 17.406 1 91.62 17 GLU B C 1
ATOM 897 O O . GLU B 1 17 ? -0.767 5.414 18.422 1 91.62 17 GLU B O 1
ATOM 902 N N . VAL B 1 18 ? -0.991 5.746 16.297 1 91.81 18 VAL B N 1
ATOM 903 C CA . VAL B 1 18 ? 0.448 5.855 16.094 1 91.81 18 VAL B CA 1
ATOM 904 C C . VAL B 1 18 ? 0.862 7.324 16.094 1 91.81 18 VAL B C 1
ATOM 906 O O . VAL B 1 18 ? 1.992 7.656 16.453 1 91.81 18 VAL B O 1
ATOM 909 N N . HIS B 1 19 ? -0.047 8.125 15.633 1 94.19 19 HIS B N 1
ATOM 910 C CA . HIS B 1 19 ? 0.232 9.555 15.539 1 94.19 19 HIS B CA 1
ATOM 911 C C . HIS B 1 19 ? -0.866 10.375 16.203 1 94.19 19 HIS B C 1
ATOM 913 O O . HIS B 1 19 ? -1.473 11.242 15.57 1 94.19 19 HIS B O 1
ATOM 919 N N . PRO B 1 20 ? -1.041 10.266 17.406 1 93.81 20 PRO B N 1
ATOM 920 C CA . PRO B 1 20 ? -2.191 10.859 18.094 1 93.81 20 PRO B CA 1
ATOM 921 C C . PRO B 1 20 ? -2.166 12.383 18.078 1 93.81 20 PRO B C 1
ATOM 923 O O . PRO B 1 20 ? -3.207 13.023 18.25 1 93.81 20 PRO B O 1
ATOM 926 N N . ASN B 1 21 ? -1.128 13.023 17.812 1 94.75 21 ASN B N 1
ATOM 927 C CA . ASN B 1 21 ? -1.047 14.477 17.875 1 94.75 21 ASN B CA 1
ATOM 928 C C . ASN B 1 21 ? -1.067 15.102 16.484 1 94.75 21 ASN B C 1
ATOM 930 O O . ASN B 1 21 ? -0.804 16.297 16.328 1 94.75 21 ASN B O 1
ATOM 934 N N . THR B 1 22 ? -1.297 14.328 15.484 1 96.81 22 THR B N 1
ATOM 935 C CA . THR B 1 22 ? -1.35 14.797 14.102 1 96.81 22 THR B CA 1
ATOM 936 C C . THR B 1 22 ? -2.684 14.43 13.453 1 96.81 22 THR B C 1
ATOM 938 O O . THR B 1 22 ? -3.092 13.273 13.484 1 96.81 22 THR B O 1
ATOM 941 N N . GLY B 1 23 ? -3.395 15.414 12.898 1 96.75 23 GLY B N 1
ATOM 942 C CA . GLY B 1 23 ? -4.617 15.156 12.156 1 96.75 23 GLY B CA 1
ATOM 943 C C . GLY B 1 23 ? -4.371 14.836 10.695 1 96.75 23 GLY B C 1
ATOM 944 O O . GLY B 1 23 ? -3.24 14.945 10.211 1 96.75 23 GLY B O 1
ATOM 945 N N . ILE B 1 24 ? -5.406 14.406 10.055 1 96.81 24 ILE B N 1
ATOM 946 C CA . ILE B 1 24 ? -5.363 14.156 8.617 1 96.81 24 ILE B CA 1
ATOM 947 C C . ILE B 1 24 ? -6.633 14.695 7.965 1 96.81 24 ILE B C 1
ATOM 949 O O . ILE B 1 24 ? -7.738 14.477 8.469 1 96.81 24 ILE B O 1
ATOM 953 N N . SER B 1 25 ? -6.402 15.445 6.953 1 94.81 25 SER B N 1
ATOM 954 C CA . SER B 1 25 ? -7.551 16.031 6.266 1 94.81 25 SER B CA 1
ATOM 955 C C . SER B 1 25 ? -8.32 14.969 5.484 1 94.81 25 SER B C 1
ATOM 957 O O . SER B 1 25 ? -7.754 13.961 5.062 1 94.81 25 SER B O 1
ATOM 959 N N . PRO B 1 26 ? -9.602 15.219 5.215 1 91.94 26 PRO B N 1
ATOM 960 C CA . PRO B 1 26 ? -10.375 14.297 4.375 1 91.94 26 PRO B CA 1
ATOM 961 C C . PRO B 1 26 ? -9.789 14.141 2.977 1 91.94 26 PRO B C 1
ATOM 963 O O . PRO B 1 26 ? -9.836 13.047 2.402 1 91.94 26 PRO B O 1
ATOM 9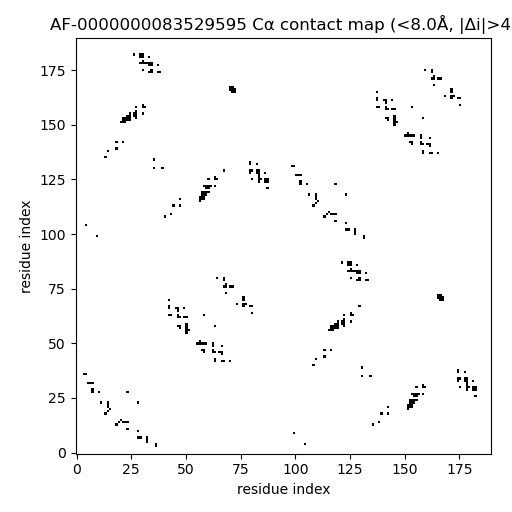66 N N . ARG B 1 27 ? -9.211 15.203 2.49 1 91.19 27 ARG B N 1
ATOM 967 C CA . ARG B 1 27 ? -8.586 15.141 1.175 1 91.19 27 ARG B CA 1
ATOM 968 C C . ARG B 1 27 ? -7.359 14.234 1.199 1 91.19 27 ARG B C 1
ATOM 970 O O . ARG B 1 27 ? -7.152 13.438 0.286 1 91.19 27 ARG B O 1
ATOM 977 N N . ALA B 1 28 ? -6.625 14.375 2.203 1 94.06 28 ALA B N 1
ATOM 978 C CA . ALA B 1 28 ? -5.445 13.523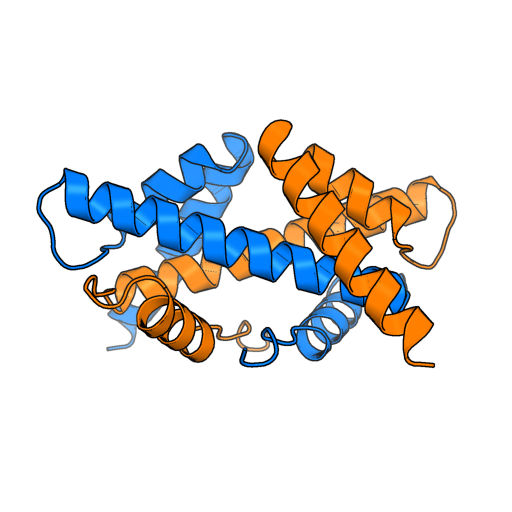 2.35 1 94.06 28 ALA B CA 1
ATOM 979 C C . ALA B 1 28 ? -5.844 12.062 2.512 1 94.06 28 ALA B C 1
ATOM 981 O O . ALA B 1 28 ? -5.188 11.172 1.967 1 94.06 28 ALA B O 1
ATOM 982 N N . VAL B 1 29 ? -6.844 11.844 3.193 1 92.75 29 VAL B N 1
ATOM 983 C CA . VAL B 1 29 ? -7.344 10.484 3.389 1 92.75 29 VAL B CA 1
ATOM 984 C C . VAL B 1 29 ? -7.758 9.891 2.045 1 92.75 29 VAL B C 1
ATOM 986 O O . VAL B 1 29 ? -7.453 8.734 1.75 1 92.75 29 VAL B O 1
ATOM 989 N N . SER B 1 30 ? -8.398 10.711 1.275 1 91.25 30 SER B N 1
ATOM 990 C CA . SER B 1 30 ? -8.852 10.266 -0.038 1 91.25 30 SER B CA 1
ATOM 991 C C . SER B 1 30 ? -7.672 9.93 -0.942 1 91.25 30 SER B C 1
ATOM 993 O O . SER B 1 30 ? -7.684 8.906 -1.63 1 91.25 30 SER B O 1
ATOM 995 N N . ILE B 1 31 ? -6.691 10.727 -0.934 1 92 31 ILE B N 1
ATOM 996 C CA . ILE B 1 31 ? -5.504 10.5 -1.753 1 92 31 ILE B CA 1
ATOM 997 C C . ILE B 1 31 ? -4.773 9.25 -1.263 1 92 31 ILE B C 1
ATOM 999 O O . ILE B 1 31 ? -4.336 8.422 -2.066 1 92 31 ILE B O 1
ATOM 1003 N N . MET B 1 32 ? -4.664 9.156 0.043 1 92.12 32 MET B N 1
ATOM 1004 C CA . MET B 1 32 ? -4.023 7.973 0.615 1 92.12 32 MET B CA 1
ATOM 1005 C C . MET B 1 32 ? -4.773 6.703 0.226 1 92.12 32 MET B C 1
ATOM 1007 O O . MET B 1 32 ? -4.16 5.691 -0.109 1 92.12 32 MET B O 1
ATOM 1011 N N . ASN B 1 33 ? -6.055 6.785 0.301 1 89.88 33 ASN B N 1
ATOM 1012 C CA . ASN B 1 33 ? -6.871 5.645 -0.103 1 89.88 33 ASN B CA 1
ATOM 1013 C C . ASN B 1 33 ? -6.609 5.254 -1.554 1 89.88 33 ASN B C 1
ATOM 1015 O O . ASN B 1 33 ? -6.473 4.066 -1.866 1 89.88 33 ASN B O 1
ATOM 1019 N N . SER B 1 34 ? -6.562 6.191 -2.412 1 90 34 SER B N 1
ATOM 1020 C CA . SER B 1 34 ? -6.293 5.941 -3.822 1 90 34 SER B CA 1
ATOM 1021 C C . SER B 1 34 ? -4.914 5.316 -4.016 1 90 34 SER B C 1
ATOM 1023 O O . SER B 1 34 ? -4.742 4.426 -4.852 1 90 34 SER B O 1
ATOM 1025 N N . PHE B 1 35 ? -3.934 5.773 -3.281 1 91.56 35 PHE B N 1
ATOM 1026 C CA . PHE B 1 35 ? -2.568 5.273 -3.385 1 91.56 35 PHE B CA 1
ATOM 1027 C C . PHE B 1 35 ? -2.49 3.82 -2.934 1 91.56 35 PHE B C 1
ATOM 1029 O O . PHE B 1 35 ? -1.854 2.994 -3.594 1 91.56 35 PHE B O 1
ATOM 1036 N N . VAL B 1 36 ? -3.082 3.543 -1.861 1 88.56 36 VAL B N 1
ATOM 1037 C CA . VAL B 1 36 ? -3.064 2.18 -1.342 1 88.56 36 VAL B CA 1
ATOM 1038 C C . VAL B 1 36 ? -3.723 1.234 -2.346 1 88.56 36 VAL B C 1
ATOM 1040 O O . VAL B 1 36 ? -3.215 0.141 -2.604 1 88.56 36 VAL B O 1
ATOM 1043 N N . ASN B 1 37 ? -4.797 1.657 -2.896 1 87.69 37 ASN B N 1
ATOM 1044 C CA . ASN B 1 37 ? -5.457 0.858 -3.922 1 87.69 37 ASN B CA 1
ATOM 1045 C C . ASN B 1 37 ? -4.559 0.638 -5.133 1 87.69 37 ASN B C 1
ATOM 1047 O O . ASN B 1 37 ? -4.516 -0.46 -5.688 1 87.69 37 ASN B O 1
ATOM 1051 N N . TYR B 1 38 ? -3.889 1.641 -5.531 1 89.75 38 TYR B N 1
ATOM 1052 C CA . TYR B 1 38 ? -2.98 1.554 -6.672 1 89.75 38 TYR B CA 1
ATOM 1053 C C . TYR B 1 38 ? -1.851 0.569 -6.395 1 89.75 38 TYR B C 1
ATOM 1055 O O . TYR B 1 38 ? -1.501 -0.242 -7.254 1 89.75 38 TYR B O 1
ATOM 1063 N N . ILE B 1 39 ? -1.237 0.677 -5.223 1 90.5 39 ILE B N 1
ATOM 1064 C CA . ILE B 1 39 ? -0.128 -0.197 -4.855 1 90.5 39 ILE B CA 1
ATOM 1065 C C . ILE B 1 39 ? -0.598 -1.65 -4.848 1 90.5 39 ILE B C 1
ATOM 1067 O O . ILE B 1 39 ? 0.1 -2.537 -5.344 1 90.5 39 ILE B O 1
ATOM 1071 N N . PHE B 1 40 ? -1.725 -1.837 -4.27 1 87.12 40 PHE B N 1
ATOM 1072 C CA . PHE B 1 40 ? -2.275 -3.186 -4.227 1 87.12 40 PHE B CA 1
ATOM 1073 C C . PHE B 1 40 ? -2.457 -3.742 -5.633 1 87.12 40 PHE B C 1
ATOM 1075 O O . PHE B 1 40 ? -2.049 -4.871 -5.918 1 87.12 40 PHE B O 1
ATOM 1082 N N . GLU B 1 41 ? -3.107 -3.031 -6.441 1 89.12 41 GLU B N 1
ATOM 1083 C CA . GLU B 1 41 ? -3.35 -3.469 -7.812 1 89.12 41 GLU B CA 1
ATOM 1084 C C . GLU B 1 41 ? -2.039 -3.748 -8.539 1 89.12 41 GLU B C 1
ATOM 1086 O O . GLU B 1 41 ? -1.927 -4.73 -9.273 1 89.12 41 GLU B O 1
ATOM 1091 N N . HIS B 1 42 ? -1.107 -2.898 -8.352 1 92.69 42 HIS B N 1
ATOM 1092 C CA . HIS B 1 42 ? 0.187 -3.055 -9.008 1 92.69 42 HIS B CA 1
ATOM 1093 C C . HIS B 1 42 ? 0.905 -4.309 -8.523 1 92.69 42 HIS B C 1
ATOM 1095 O O . HIS B 1 42 ? 1.44 -5.074 -9.32 1 92.69 42 HIS B O 1
ATOM 1101 N N . LEU B 1 43 ? 0.926 -4.523 -7.207 1 94 43 LEU B N 1
ATOM 1102 C CA . LEU B 1 43 ? 1.583 -5.688 -6.621 1 94 43 LEU B CA 1
ATOM 1103 C C . LEU B 1 43 ? 0.931 -6.977 -7.098 1 94 43 LEU B C 1
ATOM 1105 O O . LEU B 1 43 ? 1.625 -7.934 -7.461 1 94 43 LEU B O 1
ATOM 1109 N N . ALA B 1 44 ? -0.384 -7.027 -7.043 1 94.19 44 ALA B N 1
ATOM 1110 C CA . ALA B 1 44 ? -1.119 -8.203 -7.496 1 94.19 44 ALA B CA 1
ATOM 1111 C C . ALA B 1 44 ? -0.817 -8.508 -8.961 1 94.19 44 ALA B C 1
ATOM 1113 O O . ALA B 1 44 ? -0.596 -9.664 -9.328 1 94.19 44 ALA B O 1
ATOM 1114 N N . SER B 1 45 ? -0.774 -7.465 -9.773 1 95.38 45 SER B N 1
ATOM 1115 C CA . SER B 1 45 ? -0.524 -7.641 -11.203 1 95.38 45 SER B CA 1
ATOM 1116 C C . SER B 1 45 ? 0.898 -8.125 -11.461 1 95.38 45 SER B C 1
ATOM 1118 O O . SER B 1 45 ? 1.116 -9.016 -12.281 1 95.38 45 SER B O 1
ATOM 1120 N N . GLN B 1 46 ? 1.817 -7.535 -10.758 1 96.06 46 GLN B N 1
ATOM 1121 C CA . GLN B 1 46 ? 3.205 -7.961 -10.898 1 96.06 46 GLN B CA 1
ATOM 1122 C C . GLN B 1 46 ? 3.391 -9.398 -10.422 1 96.06 46 GLN B C 1
ATOM 1124 O O . GLN B 1 46 ? 4.074 -10.195 -11.07 1 96.06 46 GLN B O 1
ATOM 1129 N N . ALA B 1 47 ? 2.812 -9.758 -9.266 1 97.25 47 ALA B N 1
ATOM 1130 C CA . ALA B 1 47 ? 2.9 -11.117 -8.742 1 97.25 47 ALA B CA 1
ATOM 1131 C C . ALA B 1 47 ? 2.25 -12.117 -9.695 1 97.25 47 ALA B C 1
ATOM 1133 O O . ALA B 1 47 ? 2.76 -13.219 -9.891 1 97.25 47 ALA B O 1
ATOM 1134 N N . SER B 1 48 ? 1.171 -11.742 -10.312 1 96.81 48 SER B N 1
ATOM 1135 C CA . SER B 1 48 ? 0.49 -12.586 -11.289 1 96.81 48 SER B CA 1
ATOM 1136 C C . SER B 1 48 ? 1.37 -12.836 -12.508 1 96.81 48 SER B C 1
ATOM 1138 O O . SER B 1 48 ? 1.474 -13.969 -12.984 1 96.81 48 SER B O 1
ATOM 1140 N N . ARG B 1 49 ? 2.01 -11.797 -12.992 1 96.56 49 ARG B N 1
ATOM 1141 C CA . ARG B 1 49 ? 2.922 -11.93 -14.125 1 96.56 49 ARG B CA 1
ATOM 1142 C C . ARG B 1 49 ? 4.078 -12.867 -13.797 1 96.56 49 ARG B C 1
ATOM 1144 O O . ARG B 1 49 ? 4.461 -13.703 -14.617 1 96.56 49 ARG B O 1
ATOM 1151 N N . LEU B 1 50 ? 4.609 -12.734 -12.578 1 97.38 50 LEU B N 1
ATOM 1152 C CA . LEU B 1 50 ? 5.699 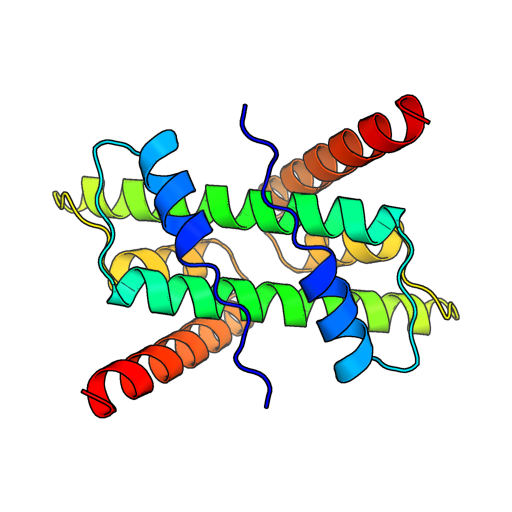-13.586 -12.125 1 97.38 50 LEU B CA 1
ATOM 1153 C C . LEU B 1 50 ? 5.254 -15.039 -12.039 1 97.38 50 LEU B C 1
ATOM 1155 O O . LEU B 1 50 ? 6.004 -15.945 -12.414 1 97.38 50 LEU B O 1
ATOM 1159 N N . ALA B 1 51 ? 4.031 -15.242 -11.531 1 97.56 51 ALA B N 1
ATOM 1160 C CA . ALA B 1 51 ? 3.484 -16.594 -11.461 1 97.56 51 ALA B CA 1
ATOM 1161 C C . ALA B 1 51 ? 3.367 -17.219 -12.852 1 97.56 51 ALA B C 1
ATOM 1163 O O . ALA B 1 51 ? 3.777 -18.359 -13.062 1 97.56 51 ALA B O 1
ATOM 1164 N N . HIS B 1 52 ? 2.904 -16.438 -13.805 1 96.19 52 HIS B N 1
ATOM 1165 C CA . HIS B 1 52 ? 2.756 -16.906 -15.172 1 96.19 52 HIS B CA 1
ATOM 1166 C C . HIS B 1 52 ? 4.113 -17.203 -15.805 1 96.19 52 HIS B C 1
ATOM 1168 O O . HIS B 1 52 ? 4.273 -18.203 -16.516 1 96.19 52 HIS B O 1
ATOM 1174 N N . TYR B 1 53 ? 4.945 -16.312 -15.609 1 96.06 53 TYR B N 1
ATOM 1175 C CA . TYR B 1 53 ? 6.301 -16.484 -16.109 1 96.06 53 TYR B CA 1
ATOM 1176 C C . TYR B 1 53 ? 6.891 -17.812 -15.625 1 96.06 53 TYR B C 1
ATOM 1178 O O . TYR B 1 53 ? 7.586 -18.5 -16.375 1 96.06 53 TYR B O 1
ATOM 1186 N N . ASN B 1 54 ? 6.629 -18.125 -14.398 1 96.38 54 ASN B N 1
ATOM 1187 C CA . ASN B 1 54 ? 7.129 -19.344 -13.766 1 96.38 54 ASN B CA 1
ATOM 1188 C C . ASN B 1 54 ? 6.262 -20.547 -14.109 1 96.38 54 ASN B C 1
ATOM 1190 O O . ASN B 1 54 ? 6.465 -21.641 -13.578 1 96.38 54 ASN B O 1
ATOM 1194 N N . LYS B 1 55 ? 5.215 -20.344 -14.906 1 96 55 LYS B N 1
ATOM 1195 C CA . LYS B 1 55 ? 4.305 -21.391 -15.375 1 96 55 LYS B CA 1
ATOM 1196 C C . LYS B 1 55 ? 3.486 -21.969 -14.227 1 96 55 LYS B C 1
ATOM 1198 O O . LYS B 1 55 ? 3.301 -23.172 -14.133 1 96 55 LYS B O 1
ATOM 1203 N N . HIS B 1 56 ? 3.207 -21.047 -13.258 1 95.12 56 HIS B N 1
ATOM 1204 C CA . HIS B 1 56 ? 2.281 -21.375 -12.18 1 95.12 56 HIS B CA 1
ATOM 1205 C C . HIS B 1 56 ? 0.933 -20.688 -12.383 1 95.12 56 HIS B C 1
ATOM 1207 O O . HIS B 1 56 ? 0.871 -19.578 -12.898 1 95.12 56 HIS B O 1
ATOM 1213 N N . SER B 1 57 ? -0.088 -21.422 -11.953 1 95.81 57 SER B N 1
ATOM 1214 C CA . SER B 1 57 ? -1.422 -20.828 -12.031 1 95.81 57 SER B CA 1
ATOM 1215 C C . SER B 1 57 ? -1.811 -20.172 -10.711 1 95.81 57 SER B C 1
ATOM 1217 O O . SER B 1 57 ? -2.875 -19.562 -10.609 1 95.81 57 SER B O 1
ATOM 1219 N N . THR B 1 58 ? -0.984 -20.281 -9.734 1 97.44 58 THR B N 1
ATOM 1220 C CA . THR B 1 58 ? -1.265 -19.734 -8.406 1 97.44 58 THR B CA 1
ATOM 1221 C C . THR B 1 58 ? -0.097 -18.891 -7.91 1 97.44 58 THR B C 1
ATOM 1223 O O . THR B 1 58 ? 1.059 -19.312 -7.977 1 97.44 58 THR B O 1
ATOM 1226 N N . ILE B 1 59 ? -0.397 -17.688 -7.418 1 97.75 59 ILE B N 1
ATOM 1227 C CA . ILE B 1 59 ? 0.591 -16.844 -6.77 1 97.75 59 ILE B CA 1
ATOM 1228 C C . ILE B 1 59 ? 0.97 -17.422 -5.414 1 97.75 59 ILE B C 1
ATOM 1230 O O . ILE B 1 59 ? 0.104 -17.656 -4.566 1 97.75 59 ILE B O 1
ATOM 1234 N N . ARG B 1 60 ? 2.197 -17.656 -5.246 1 96.25 60 ARG B N 1
ATOM 1235 C CA . ARG B 1 60 ? 2.738 -18.125 -3.971 1 96.25 60 ARG B CA 1
ATOM 1236 C C . ARG B 1 60 ? 3.486 -17 -3.258 1 96.25 60 ARG B C 1
ATOM 1238 O O . ARG B 1 60 ? 3.6 -15.891 -3.783 1 96.25 60 ARG B O 1
ATOM 1245 N N . SER B 1 61 ? 4 -17.266 -2.096 1 94.25 61 SER B N 1
ATOM 1246 C CA . SER B 1 61 ? 4.668 -16.266 -1.27 1 94.25 61 SER B CA 1
ATOM 1247 C C . SER B 1 61 ? 5.895 -15.695 -1.976 1 94.25 61 SER B C 1
ATOM 1249 O O . SER B 1 61 ? 6.191 -14.5 -1.852 1 94.25 61 SER B O 1
ATOM 1251 N N . ARG B 1 62 ? 6.551 -16.547 -2.756 1 94.12 62 ARG B N 1
ATOM 1252 C CA . ARG B 1 62 ? 7.781 -16.125 -3.412 1 94.12 62 ARG B CA 1
ATOM 1253 C C . ARG B 1 62 ? 7.504 -15.031 -4.438 1 94.12 62 ARG B C 1
ATOM 1255 O O . ARG B 1 62 ? 8.289 -14.094 -4.578 1 94.12 62 ARG B O 1
ATOM 1262 N N . GLU B 1 63 ? 6.453 -15.18 -5.188 1 96.75 63 GLU B N 1
ATOM 1263 C CA . GLU B 1 63 ? 6.109 -14.188 -6.195 1 96.75 63 GLU B CA 1
ATOM 1264 C C . GLU B 1 63 ? 5.773 -12.844 -5.555 1 96.75 63 GLU B C 1
ATOM 1266 O O . GLU B 1 63 ? 6.133 -11.789 -6.078 1 96.75 63 GLU B O 1
ATOM 1271 N N . ILE B 1 64 ? 5.117 -12.867 -4.406 1 96 64 ILE B N 1
ATOM 1272 C CA . ILE B 1 64 ? 4.777 -11.633 -3.709 1 96 64 ILE B CA 1
ATOM 1273 C C . ILE B 1 64 ? 6.051 -10.969 -3.195 1 96 64 ILE B C 1
ATOM 1275 O O . ILE B 1 64 ? 6.23 -9.758 -3.354 1 96 64 ILE B O 1
ATOM 1279 N N . GLN B 1 65 ? 6.891 -11.742 -2.613 1 95.06 65 GLN B N 1
ATOM 1280 C CA . GLN B 1 65 ? 8.133 -11.219 -2.066 1 95.06 65 GLN B CA 1
ATOM 1281 C C . GLN B 1 65 ? 8.984 -10.57 -3.154 1 95.06 65 GLN B C 1
ATOM 1283 O O . GLN B 1 65 ? 9.531 -9.477 -2.959 1 95.06 65 GLN B O 1
ATOM 1288 N N . THR B 1 66 ? 9.07 -11.242 -4.254 1 95.44 66 THR B N 1
ATOM 1289 C CA . THR B 1 66 ? 9.836 -10.688 -5.371 1 95.44 66 THR B CA 1
ATOM 1290 C C . THR B 1 66 ? 9.203 -9.391 -5.863 1 95.44 66 THR B C 1
ATOM 1292 O O . THR B 1 66 ? 9.906 -8.414 -6.125 1 95.44 66 THR B O 1
ATOM 1295 N N . ALA B 1 67 ? 7.902 -9.328 -6.012 1 96.06 67 ALA B N 1
ATOM 1296 C CA . ALA B 1 67 ? 7.191 -8.133 -6.465 1 96.06 67 ALA B CA 1
ATOM 1297 C C . ALA B 1 67 ? 7.445 -6.957 -5.527 1 96.06 67 ALA B C 1
ATOM 1299 O O . ALA B 1 67 ? 7.613 -5.824 -5.977 1 96.06 67 ALA B O 1
ATOM 1300 N N . VAL B 1 68 ? 7.477 -7.207 -4.242 1 95.62 68 VAL B N 1
ATOM 1301 C CA . VAL B 1 68 ? 7.719 -6.172 -3.24 1 95.62 68 VAL B CA 1
ATOM 1302 C C . VAL B 1 68 ? 9.117 -5.59 -3.428 1 95.62 68 VAL B C 1
ATOM 1304 O O . VAL B 1 68 ? 9.305 -4.375 -3.338 1 95.62 68 VAL B O 1
ATOM 1307 N N . CYS B 1 69 ? 10.055 -6.438 -3.758 1 94.81 69 CYS B N 1
ATOM 1308 C CA . CYS B 1 69 ? 11.43 -5.996 -3.955 1 94.81 69 CYS B CA 1
ATOM 1309 C C . CYS B 1 69 ? 11.562 -5.16 -5.227 1 94.81 69 CYS B C 1
ATOM 1311 O O . CYS B 1 69 ? 12.43 -4.293 -5.316 1 94.81 69 CYS B O 1
ATOM 1313 N N . LEU B 1 70 ? 10.68 -5.359 -6.102 1 92.31 70 LEU B N 1
ATOM 1314 C CA . LEU B 1 70 ? 10.688 -4.578 -7.336 1 92.31 70 LEU B CA 1
ATOM 1315 C C . LEU B 1 70 ? 10.023 -3.223 -7.125 1 92.31 70 LEU B C 1
ATOM 1317 O O . LEU B 1 70 ? 10.312 -2.268 -7.848 1 92.31 70 LEU B O 1
ATOM 1321 N N . LEU B 1 71 ? 9.211 -3.133 -6.16 1 92.56 71 LEU B N 1
ATOM 1322 C CA . LEU B 1 71 ? 8.383 -1.954 -5.941 1 92.56 71 LEU B CA 1
ATOM 1323 C C . LEU B 1 71 ? 9.07 -0.967 -5.008 1 92.56 71 LEU B C 1
ATOM 1325 O O . LEU B 1 71 ? 9.023 0.245 -5.23 1 92.56 71 LEU B O 1
ATOM 1329 N N . LEU B 1 72 ? 9.719 -1.408 -3.982 1 93.75 72 LEU B N 1
ATOM 1330 C CA . LEU B 1 72 ? 10.18 -0.558 -2.893 1 93.75 72 LEU B CA 1
ATOM 1331 C C . LEU B 1 72 ? 11.703 -0.449 -2.902 1 93.75 72 LEU B C 1
ATOM 1333 O O . LEU B 1 72 ? 12.391 -1.343 -3.402 1 93.75 72 LEU B O 1
ATOM 1337 N N . PRO B 1 73 ? 12.109 0.699 -2.27 1 90.38 73 PRO B N 1
ATOM 1338 C CA . PRO B 1 73 ? 13.547 0.72 -2.004 1 90.38 73 PRO B CA 1
ATOM 1339 C C . PRO B 1 73 ? 14.008 -0.478 -1.179 1 90.38 73 PRO B C 1
ATOM 1341 O O . PRO B 1 73 ? 13.266 -0.974 -0.33 1 90.38 73 PRO B O 1
ATOM 1344 N N . ARG B 1 74 ? 15.273 -0.828 -1.375 1 89.06 74 ARG B N 1
ATOM 1345 C CA . ARG B 1 74 ? 15.828 -2.074 -0.86 1 89.06 74 ARG B CA 1
ATOM 1346 C C . ARG B 1 74 ? 15.602 -2.195 0.643 1 89.06 74 ARG B C 1
ATOM 1348 O O . ARG B 1 74 ? 15.117 -3.223 1.122 1 89.06 74 ARG B O 1
ATOM 1355 N N . GLU B 1 75 ? 16.016 -1.177 1.388 1 90 75 GLU B N 1
ATOM 1356 C CA . GLU B 1 75 ? 15.898 -1.244 2.842 1 90 75 GLU B CA 1
ATOM 1357 C C . GLU B 1 75 ? 14.445 -1.411 3.273 1 90 75 GLU B C 1
ATOM 1359 O O . GLU B 1 75 ? 14.141 -2.201 4.168 1 90 75 GLU B O 1
ATOM 1364 N N . LEU B 1 76 ?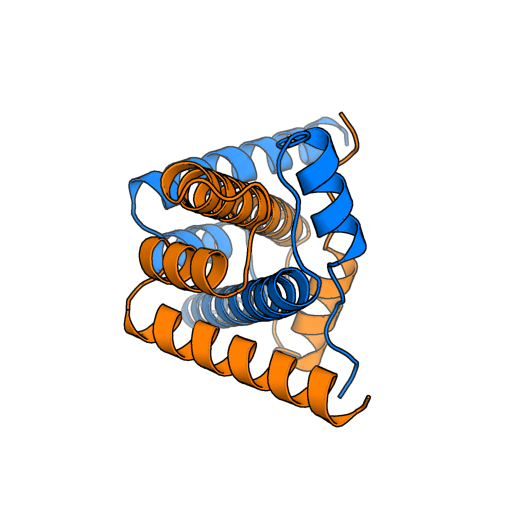 13.562 -0.815 2.613 1 90 76 LEU B N 1
ATOM 1365 C CA . LEU B 1 76 ? 12.148 -0.917 2.938 1 90 76 LEU B CA 1
ATOM 1366 C C . LEU B 1 7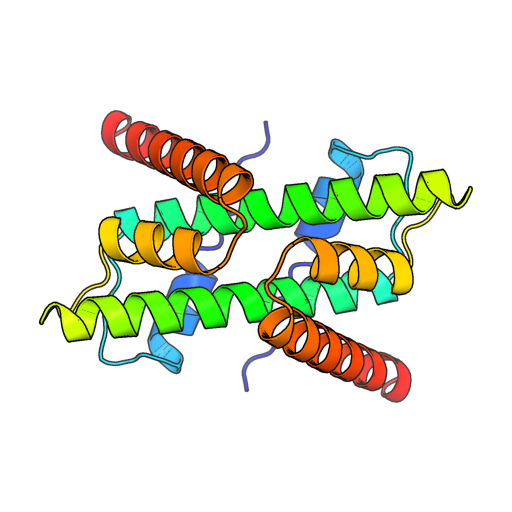6 ? 11.586 -2.27 2.51 1 90 76 LEU B C 1
ATOM 1368 O O . LEU B 1 76 ? 10.781 -2.867 3.227 1 90 76 LEU B O 1
ATOM 1372 N N . ALA B 1 77 ? 12.023 -2.701 1.363 1 92.94 77 ALA B N 1
ATOM 1373 C CA . ALA B 1 77 ? 11.586 -4.012 0.882 1 92.94 77 ALA B CA 1
ATOM 1374 C C . ALA B 1 77 ? 11.992 -5.113 1.854 1 92.94 77 ALA B C 1
ATOM 1376 O O . ALA B 1 77 ? 11.195 -6 2.164 1 92.94 77 ALA B O 1
ATOM 1377 N N . LYS B 1 78 ? 13.188 -5.012 2.35 1 92.88 78 LYS B N 1
ATOM 1378 C CA . LYS B 1 78 ? 13.68 -6.004 3.303 1 92.88 78 LYS B CA 1
ATOM 1379 C C . LYS B 1 78 ? 12.812 -6.027 4.562 1 92.88 78 LYS B C 1
ATOM 1381 O O . LYS B 1 78 ? 12.461 -7.102 5.059 1 92.88 78 LYS B O 1
ATOM 1386 N N . HIS B 1 79 ? 12.516 -4.922 5.062 1 90.31 79 HIS B N 1
ATOM 1387 C CA . HIS B 1 79 ? 11.672 -4.832 6.25 1 90.31 79 HIS B CA 1
ATOM 1388 C C . HIS B 1 79 ? 10.281 -5.383 5.98 1 90.31 79 HIS B C 1
ATOM 1390 O O . HIS B 1 79 ? 9.727 -6.117 6.801 1 90.31 79 HIS B O 1
ATOM 1396 N N . ALA B 1 80 ? 9.789 -5.016 4.832 1 90.75 80 ALA B N 1
ATOM 1397 C CA . ALA B 1 80 ? 8.445 -5.469 4.469 1 90.75 80 ALA B CA 1
ATOM 1398 C C . ALA B 1 80 ? 8.406 -6.988 4.328 1 90.75 80 ALA B C 1
ATOM 1400 O O . ALA B 1 80 ? 7.469 -7.633 4.805 1 90.75 80 ALA B O 1
ATOM 1401 N N . VAL B 1 81 ? 9.391 -7.59 3.791 1 90.81 81 VAL B N 1
ATOM 1402 C CA . VAL B 1 81 ? 9.469 -9.039 3.611 1 90.81 81 VAL B CA 1
ATOM 1403 C C . VAL B 1 81 ? 9.625 -9.719 4.969 1 90.81 81 VAL B C 1
ATOM 1405 O O . VAL B 1 81 ? 9 -10.742 5.234 1 90.81 81 VAL B O 1
ATOM 1408 N N . LEU B 1 82 ? 10.375 -9.133 5.797 1 89.56 82 LEU B N 1
ATOM 1409 C CA . LEU B 1 82 ? 10.562 -9.656 7.145 1 89.56 82 LEU B CA 1
ATOM 1410 C C . LEU B 1 82 ? 9.25 -9.664 7.918 1 89.56 82 LEU B C 1
ATOM 1412 O O . LEU B 1 82 ? 8.898 -10.672 8.531 1 89.56 82 LEU B O 1
ATOM 1416 N N . GLU B 1 83 ? 8.57 -8.68 7.816 1 84.94 83 GLU B N 1
ATOM 1417 C CA . GLU B 1 83 ? 7.27 -8.586 8.484 1 84.94 83 GLU B CA 1
ATOM 1418 C C . GLU B 1 83 ? 6.277 -9.578 7.895 1 84.94 83 GLU B C 1
ATOM 1420 O O . GLU B 1 83 ? 5.492 -10.188 8.625 1 84.94 83 GLU B O 1
ATOM 1425 N N . GLY B 1 84 ? 6.32 -9.688 6.609 1 85.31 84 GLY B N 1
ATOM 1426 C CA . GLY B 1 84 ? 5.48 -10.688 5.965 1 85.31 84 GLY B CA 1
ATOM 1427 C C . GLY B 1 84 ? 5.789 -12.102 6.414 1 85.31 84 GLY B C 1
ATOM 1428 O O . GLY B 1 84 ? 4.875 -12.906 6.625 1 85.31 84 GLY B O 1
ATOM 1429 N N . THR B 1 85 ? 7.043 -12.391 6.48 1 85.44 85 THR B N 1
ATOM 1430 C CA . THR B 1 85 ? 7.477 -13.711 6.922 1 85.44 85 THR B CA 1
ATOM 1431 C C . THR B 1 85 ? 7.039 -13.977 8.359 1 85.44 85 THR B C 1
ATOM 1433 O O . THR B 1 85 ? 6.637 -15.094 8.695 1 85.44 85 THR B O 1
ATOM 1436 N N . LYS B 1 86 ? 7.027 -12.953 9.195 1 84.94 86 LYS B N 1
ATOM 1437 C CA . LYS B 1 86 ? 6.566 -13.078 10.57 1 84.94 86 LYS B CA 1
ATOM 1438 C C . LYS B 1 86 ? 5.07 -13.367 10.625 1 84.94 86 LYS B C 1
ATOM 1440 O O . LYS B 1 86 ? 4.617 -14.18 11.438 1 84.94 86 LYS B O 1
ATOM 1445 N N . ALA B 1 87 ? 4.383 -12.797 9.812 1 77.94 87 ALA B N 1
ATOM 1446 C CA . ALA B 1 87 ? 2.938 -13 9.75 1 77.94 87 ALA B CA 1
ATOM 1447 C C . ALA B 1 87 ? 2.602 -14.43 9.352 1 77.94 87 ALA B C 1
ATOM 1449 O O . ALA B 1 87 ? 1.662 -15.031 9.883 1 77.94 87 ALA B O 1
ATOM 1450 N N . VAL B 1 88 ? 3.369 -15.039 8.492 1 79.5 88 VAL B N 1
ATOM 1451 C CA . VAL B 1 88 ? 3.139 -16.391 8 1 79.5 88 VAL B CA 1
ATOM 1452 C C . VAL B 1 88 ? 3.496 -17.406 9.086 1 79.5 88 VAL B C 1
ATOM 1454 O O . VAL B 1 88 ? 2.795 -18.406 9.266 1 79.5 88 VAL B O 1
ATOM 1457 N N . THR B 1 89 ? 4.582 -17.109 9.633 1 77.19 89 THR B N 1
ATOM 1458 C CA . THR B 1 89 ? 5.016 -18.047 10.672 1 77.19 89 THR B CA 1
ATOM 1459 C C . THR B 1 89 ? 3.982 -18.109 11.797 1 77.19 89 THR B C 1
ATOM 1461 O O . THR B 1 89 ? 3.711 -19.203 12.32 1 77.19 89 THR B O 1
ATOM 1464 N N . LYS B 1 90 ? 3.322 -17.078 12.062 1 67.69 90 LYS B N 1
ATOM 1465 C CA . LYS B 1 90 ? 2.281 -17.062 13.086 1 67.69 90 LYS B CA 1
ATOM 1466 C C . LYS B 1 90 ? 1.049 -17.844 12.633 1 67.69 90 LYS B C 1
ATOM 1468 O O . LYS B 1 90 ? 0.437 -18.562 13.414 1 67.69 90 LYS B O 1
ATOM 1473 N N . TYR B 1 91 ? 0.767 -17.797 11.461 1 59.12 91 TYR B N 1
ATOM 1474 C CA . TYR B 1 91 ? -0.369 -18.5 10.875 1 59.12 91 TYR B CA 1
ATOM 1475 C C . TYR B 1 91 ? -0.137 -20.016 10.891 1 59.12 91 TYR B C 1
ATOM 1477 O O . TYR B 1 91 ? -1.05 -20.781 11.195 1 59.12 91 TYR B O 1
ATOM 1485 N N . THR B 1 92 ? 0.992 -20.422 10.516 1 60.91 92 THR B N 1
ATOM 1486 C CA . THR B 1 92 ? 1.281 -21.844 10.453 1 60.91 92 THR B CA 1
ATOM 1487 C C . THR B 1 92 ? 1.455 -22.422 11.859 1 60.91 92 THR B C 1
ATOM 1489 O O . THR B 1 92 ? 1.183 -23.594 12.086 1 60.91 92 THR B O 1
ATOM 1492 N N . SER B 1 93 ? 1.914 -21.625 12.711 1 59.66 93 SER B N 1
ATOM 1493 C CA . SER B 1 93 ? 2.121 -22.156 14.055 1 59.66 93 SER B CA 1
ATOM 1494 C C . SER B 1 93 ? 0.799 -22.281 14.805 1 59.66 93 SER B C 1
ATOM 1496 O O . SER B 1 93 ? 0.722 -22.984 15.82 1 59.66 93 SER B O 1
ATOM 1498 N N . SER B 1 94 ? -0.119 -21.484 14.531 1 49.28 94 SER B N 1
ATOM 1499 C CA . SER B 1 94 ? -1.392 -21.578 15.234 1 49.28 94 SER B CA 1
ATOM 1500 C C . SER B 1 94 ? -2.248 -22.719 14.695 1 49.28 94 SER B C 1
ATOM 1502 O O . SER B 1 94 ? -3.268 -23.062 15.289 1 49.28 94 SER B O 1
ATOM 1504 N N . LYS B 1 95 ? -1.978 -23.297 13.57 1 45.88 95 LYS B N 1
ATOM 1505 C CA . LYS B 1 95 ? -2.703 -24.484 13.156 1 45.88 95 LYS B CA 1
ATOM 1506 C C . LYS B 1 95 ? -2.008 -25.75 13.648 1 45.88 95 LYS B C 1
ATOM 1508 O O . LYS B 1 95 ? -0.778 -25.812 13.711 1 45.88 95 LYS B O 1
#

Sequence (190 aa):
MADPPNYSIYIYKEMKEVHPNTGISPRAVSIMNSFVNYIFEHLASQASRLAHYNKHSTIRSREIQTAVCLLLPRELAKHAVLEGTKAVTKYTSSKMADPPNYSIYIYKEMKEVHPNTGISPRAVSIMNSFVNYIFEHLASQASRLAHYNKHSTIRSREIQTAVCLLLPRELAKHAVLEGTKAVTKYTSSK

Solvent-accessible surface area (backbone atoms only — not comparable to full-atom values): 10014 Å² total; per-residue (Å²): 124,80,74,71,80,78,47,55,68,56,50,51,52,49,34,54,72,75,37,68,81,48,47,69,36,72,62,24,45,47,28,50,35,41,34,53,53,47,52,49,54,50,44,54,50,46,14,46,50,48,16,48,74,70,73,36,60,46,27,40,51,66,31,47,50,53,34,41,52,72,50,31,52,66,73,57,23,53,52,38,47,52,50,13,53,52,52,46,52,52,56,59,65,73,100,123,80,73,70,80,78,48,56,67,58,50,51,52,50,35,53,72,76,36,68,82,46,47,70,36,72,63,22,46,46,29,49,36,40,33,53,53,47,52,49,54,49,45,53,51,47,14,47,50,47,17,48,73,68,74,37,58,48,27,41,50,65,33,46,51,52,35,42,52,72,49,32,51,67,74,57,23,51,51,36,46,51,50,13,52,53,52,45,53,52,56,58,66,73,99

Organism: Scyliorhinus torazame (NCBI:txid75743)

Foldseek 3Di:
DPDQDQCLVVVVVCCCVVPVPDDDDPVRSVVVSVVVSVVVVQLVVQQCVVCVVVVHPDRDLVSSLVSLCVVDDNVVSVVVNVVVVVVVVVVVVVD/DPDQDQCLVVVVVCCCVVPVPDDDDPVRSVVVSVVVSVVVVQLVVQQCVVCVVVVHPDRDLVSSLVSLCVVDDNVVSVVVNVVVVVVVVVVVVVD

InterPro domains:
  IPR000558 Histone H2B [PR00621] (7-25)
  IPR000558 Histone H2B [PR00621] (26-46)
  IPR000558 Histone H2B [PR00621] (48-65)
  IPR000558 Histone H2B [PR00621] (65-78)
  IPR000558 Histone H2B [PR00621] (78-91)
  IPR000558 Histone H2B [PTHR23428] (6-93)
  IPR000558 Histone H2B [SM00427] (3-93)
  IPR007125 Core Histone H2A/H2B/H3 domain [PF00125] (6-70)
  IPR009072 Histone-fold [G3DSA:1.10.20.10] (2-95)
  IPR009072 Histone-fold [SSF47113] (5-95)

Nearest PDB structures (foldseek):
  6l9z-assembly1_R  TM=8.928E-01  e=4.902E-10  Homo sapiens
  6ipu-assembly1_D  TM=8.999E-01  e=5.861E-10  Homo sapiens
  6kbb-assembly1_D  TM=8.965E-01  e=8.377E-10  Homo sapiens
  7xyg-assembly1_D  TM=8.956E-01  e=1.128E-09  Drosophila melanogaster
  7xvl-assembly1_X  TM=8.982E-01  e=1.519E-09  Homo sapiens

Radius of gyration: 16.5 Å; Cα contacts (8 Å, |Δi|>4): 215; chains: 2; bounding box: 36×48×36 Å

pLDDT: mean 87.29, std 12.99, range [33.72, 97.81]

Secondary structure (DSSP, 8-state):
-------HHHHHHHHHHH-TT-EE-HHHHHHHHHHHHHHHHHHHHHHHHHHHHTT-SEE-HHHHHHHHHHHS-HHHHHHHHHHHHHHHHHHHHH-/-------HHHHHHHHHHH-TT-EE-HHHHHHHHHHHHHHHHHHHHHHHHHHHHTT-SEE-HHHHHHHHHHHS-HHHHHHHHHHHHHHHHHHHHH-